Protein AF-A0A9P8JGN9-F1 (afdb_monomer_lite)

pLDDT: mean 73.99, std 23.68, range [25.92, 97.69]

Foldseek 3Di:
DPDDDLQDDPPCLLVVLVVVLVLLVVQLDDDDWDDDQDDPVCNPDDDDDTDDDDRPDDLVNLVVLLVVLLVCLLSCQQPLSSLLSSLSSLLSSLLDLVSLCVCLPPSNVVSNLNNVLSNFLPHDPSSLVSVLSSLCSNQQDLVLLLLVLLVVLVCVQVPPDDPDFDWPVNSCVVCVVSCSSPVVSNVVSCVVFKDFPDDDPVDDVDTTTMHTDDPPPPPPPPDDDDDDDDDDDDDDDDDDDDDDDPPDSDPSDRPCSSCVLVVLVVVLVVLPPDFQDPPPDDDDDDDDDDDDDDDDDDDDDDDDDDDDDDDYDDDDDDDDDDPDPPPPDDRSVSGRSVSSSVSSVVSNVSVVD

Sequence (353 aa):
FQGQKPDETSPWVSNVLLIIERVLAEDEKPQQIQWTPPPFEEPYKEQDVVELKPPVVSDEKKTTIFDALVEILPKIGKDETLALSVNRTLVILTRRRALAKKLGEKLSISRLFVMMKQLAGIAGERLQSTFLILLRHIIEDDETIRQIMRTEIQSTFESKGMARSYDTTLYTRTLYHLALRSPEIFVEVTNEKVQLSRWDQSRPGGAQPLMLKKVDKPADAKKTEEPSEGEPSITTERPMIERTKTSDLKPPSIENPDGVIQFLLKELSSYKDVEDKEVQPPKPTSSEAPAAATPSDVEMSDSTPTPVAEPAPTPSTDSEAKQSDNKPVFKAEQHPIFAYRCFILHCLVELLG

Structure (mmCIF, N/CA/C/O backbone):
data_AF-A0A9P8JGN9-F1
#
_entry.id   AF-A0A9P8JGN9-F1
#
loop_
_atom_site.group_PDB
_atom_site.id
_atom_site.type_symbol
_atom_site.label_atom_id
_atom_site.label_alt_id
_atom_site.label_comp_id
_atom_site.label_asym_id
_atom_site.label_entity_id
_atom_site.label_seq_id
_atom_site.pdbx_PDB_ins_code
_atom_site.Cartn_x
_atom_site.Cartn_y
_atom_site.Cartn_z
_atom_site.occupancy
_atom_site.B_iso_or_equiv
_atom_site.auth_seq_id
_atom_site.auth_comp_id
_atom_site.auth_asym_id
_atom_site.auth_atom_id
_atom_site.pdbx_PDB_model_num
ATOM 1 N N . PHE A 1 1 ? -16.601 -22.191 19.107 1.00 37.12 1 PHE A N 1
ATOM 2 C CA . PHE A 1 1 ? -16.088 -21.332 20.190 1.00 37.12 1 PHE A CA 1
ATOM 3 C C . PHE A 1 1 ? -17.230 -21.013 21.149 1.00 37.12 1 PHE A C 1
ATOM 5 O O . PHE A 1 1 ? -18.093 -20.221 20.802 1.00 37.12 1 PHE A O 1
ATOM 12 N N . GLN A 1 2 ? -17.296 -21.674 22.306 1.00 37.94 2 GLN A N 1
ATOM 13 C CA . GLN A 1 2 ? -18.194 -21.312 23.411 1.00 37.94 2 GLN A CA 1
ATOM 14 C C . GLN A 1 2 ? -17.308 -21.069 24.635 1.00 37.94 2 GLN A C 1
ATOM 16 O O . GLN A 1 2 ? -16.532 -21.952 24.987 1.00 37.94 2 GLN A O 1
ATOM 21 N N . GLY A 1 3 ? -17.390 -19.877 25.237 1.00 45.44 3 GLY A N 1
ATOM 22 C CA . GLY A 1 3 ? -16.761 -19.601 26.535 1.00 45.44 3 GLY A CA 1
ATOM 23 C C . GLY A 1 3 ? -15.906 -18.336 26.670 1.00 45.44 3 GLY A C 1
ATOM 24 O O . GLY A 1 3 ? -15.364 -18.133 27.750 1.00 45.44 3 GLY A O 1
ATOM 25 N N . GLN A 1 4 ? -15.779 -17.472 25.658 1.00 42.31 4 GLN A N 1
ATOM 26 C CA . GLN A 1 4 ? -15.094 -16.182 25.840 1.00 42.31 4 GLN A CA 1
ATOM 27 C C . GLN A 1 4 ? -16.087 -15.080 26.217 1.00 42.31 4 GLN A C 1
ATOM 29 O O . GLN A 1 4 ? -17.123 -14.925 25.567 1.00 42.31 4 GLN A O 1
ATOM 34 N N . LYS A 1 5 ? -15.769 -14.318 27.274 1.00 45.34 5 LYS A N 1
ATOM 35 C CA . LYS A 1 5 ? -16.438 -13.043 27.556 1.00 45.34 5 LYS A CA 1
ATOM 36 C C . LYS A 1 5 ? -16.270 -12.132 26.327 1.00 45.34 5 LYS A C 1
ATOM 38 O O . LYS A 1 5 ? -15.191 -12.134 25.739 1.00 45.34 5 LYS A O 1
ATOM 43 N N . PRO A 1 6 ? -17.296 -11.356 25.947 1.00 52.84 6 PRO A N 1
ATOM 44 C CA . PRO A 1 6 ? -17.300 -10.580 24.704 1.00 52.84 6 PRO A CA 1
ATOM 45 C C . PRO A 1 6 ? -16.239 -9.465 24.623 1.00 52.84 6 PRO A C 1
ATOM 47 O O . PRO A 1 6 ? -16.055 -8.921 23.540 1.00 52.84 6 PRO A O 1
ATOM 50 N N . ASP A 1 7 ? -15.533 -9.162 25.719 1.00 52.97 7 ASP A N 1
ATOM 51 C CA . ASP A 1 7 ? -14.583 -8.042 25.824 1.00 52.97 7 ASP A CA 1
ATOM 52 C C . ASP A 1 7 ? -13.095 -8.435 25.806 1.00 52.97 7 ASP A C 1
ATOM 54 O O . ASP A 1 7 ? -12.238 -7.556 25.834 1.00 52.97 7 ASP A O 1
ATOM 58 N N . GLU A 1 8 ? -12.745 -9.724 25.751 1.00 54.62 8 GLU A N 1
ATOM 59 C CA . GLU A 1 8 ? -11.339 -10.124 25.607 1.00 54.62 8 GLU A CA 1
ATOM 60 C C . GLU A 1 8 ? -11.035 -10.418 24.139 1.00 54.62 8 GLU A C 1
ATOM 62 O O . GLU A 1 8 ? -11.308 -11.510 23.627 1.00 54.62 8 GLU A O 1
ATOM 67 N N . THR A 1 9 ? -10.435 -9.441 23.450 1.00 59.44 9 THR A N 1
ATOM 68 C CA . THR A 1 9 ? -9.687 -9.724 22.226 1.00 59.44 9 THR A CA 1
ATOM 69 C C . THR A 1 9 ? -8.677 -10.815 22.560 1.00 59.44 9 THR A C 1
ATOM 71 O O . THR A 1 9 ? -7.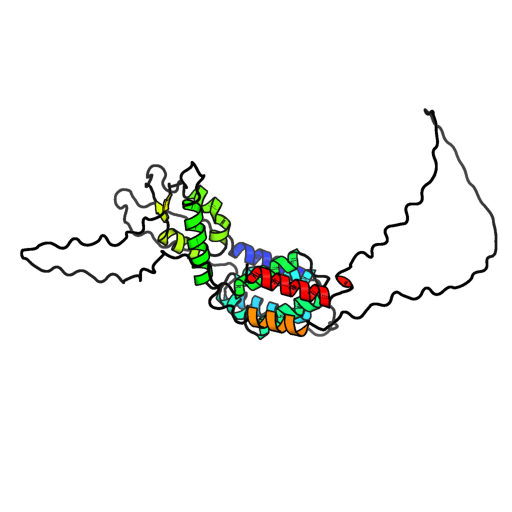878 -10.703 23.486 1.00 59.44 9 THR A O 1
ATOM 74 N N . SER A 1 10 ? -8.760 -11.934 21.846 1.00 71.62 10 SER A N 1
ATOM 75 C CA . SER A 1 10 ? -7.842 -13.046 22.052 1.00 71.62 10 SER A CA 1
ATOM 76 C C . SER A 1 10 ? -6.403 -12.557 21.812 1.00 71.62 10 SER A C 1
ATOM 78 O O . SER A 1 10 ? -6.066 -12.261 20.663 1.00 71.62 10 SER A O 1
ATOM 80 N N . PRO A 1 11 ? -5.528 -12.491 22.835 1.00 73.88 11 PRO A N 1
ATOM 81 C CA . PRO A 1 11 ? -4.236 -11.795 22.741 1.00 73.88 11 PRO A CA 1
ATOM 82 C C . PRO A 1 11 ? -3.268 -12.449 21.742 1.00 73.88 11 PRO A C 1
ATOM 84 O O . PRO A 1 11 ? -2.288 -11.851 21.308 1.00 73.88 11 PRO A O 1
ATOM 87 N N . TRP A 1 12 ? -3.550 -13.689 21.339 1.00 83.88 12 TRP A N 1
ATOM 88 C CA . TRP A 1 12 ? -2.786 -14.425 20.339 1.00 83.88 12 TRP A CA 1
ATOM 89 C C . TRP A 1 12 ? -3.110 -14.024 18.894 1.00 83.88 12 TRP A C 1
ATOM 91 O O . TRP A 1 12 ? -2.307 -14.315 18.010 1.00 83.88 12 TRP A O 1
ATOM 101 N N . VAL A 1 13 ? -4.238 -13.351 18.630 1.00 87.75 13 VAL A N 1
ATOM 102 C CA . VAL A 1 13 ? -4.642 -12.978 17.262 1.00 87.75 13 VAL A CA 1
ATOM 103 C C . VAL A 1 13 ? -3.611 -12.046 16.636 1.00 87.75 13 VAL A C 1
ATOM 105 O O . VAL A 1 13 ? -3.174 -12.299 15.517 1.00 87.75 13 VAL A O 1
ATOM 108 N N . SER A 1 14 ? -3.139 -11.041 17.377 1.00 87.88 14 SER A N 1
ATOM 109 C CA . SER A 1 14 ? -2.080 -10.130 16.922 1.00 87.88 14 SER A CA 1
ATOM 110 C C . SER A 1 14 ? -0.811 -10.892 16.521 1.00 87.88 14 SER A C 1
ATOM 112 O O . SER A 1 14 ? -0.248 -10.645 15.460 1.00 87.88 14 SER A O 1
ATOM 114 N N . ASN A 1 15 ? -0.409 -11.898 17.306 1.00 89.94 15 ASN A N 1
ATOM 115 C CA . ASN A 1 15 ? 0.770 -12.720 17.008 1.00 89.94 15 ASN A CA 1
ATOM 116 C C . ASN A 1 15 ? 0.583 -13.590 15.758 1.00 89.94 15 ASN A C 1
ATOM 118 O O . ASN A 1 15 ? 1.505 -13.729 14.957 1.00 89.94 15 ASN A O 1
ATOM 122 N N . VAL A 1 16 ? -0.608 -14.163 15.564 1.00 92.62 16 VAL A N 1
ATOM 123 C CA . VAL A 1 16 ? -0.929 -14.929 14.350 1.00 92.62 16 VAL A CA 1
ATOM 124 C C . VAL A 1 16 ? -0.919 -14.020 13.121 1.00 92.62 16 VAL A C 1
ATOM 126 O O . VAL A 1 16 ? -0.375 -14.401 12.085 1.00 92.62 16 VAL A O 1
ATOM 129 N N . LEU A 1 17 ? -1.455 -12.803 13.239 1.00 93.56 17 LEU A N 1
ATOM 130 C CA . LEU A 1 17 ? -1.440 -11.821 12.158 1.00 93.56 17 LEU A CA 1
ATOM 131 C C . LEU A 1 17 ? -0.023 -11.401 11.773 1.00 93.56 17 LEU A C 1
ATOM 133 O O . LEU A 1 17 ? 0.234 -11.265 10.586 1.00 93.56 17 LEU A O 1
ATOM 137 N N . LEU A 1 18 ? 0.917 -11.301 12.716 1.00 91.88 18 LEU A N 1
ATOM 138 C CA . LEU A 1 18 ? 2.329 -11.046 12.391 1.00 91.88 18 LEU A CA 1
ATOM 139 C C . LEU A 1 18 ? 2.950 -12.165 11.537 1.00 91.88 18 LEU A C 1
ATOM 141 O O . LEU A 1 18 ? 3.747 -11.897 10.638 1.00 91.88 18 LEU A O 1
ATOM 145 N N . ILE A 1 19 ? 2.585 -13.427 11.786 1.00 93.81 19 ILE A N 1
ATOM 146 C CA . ILE A 1 19 ? 3.046 -14.556 10.964 1.00 93.81 19 ILE A CA 1
ATOM 147 C C . ILE A 1 19 ? 2.433 -14.464 9.563 1.00 93.81 19 ILE A C 1
ATOM 149 O O . ILE A 1 19 ? 3.141 -14.622 8.569 1.00 93.81 19 ILE A O 1
ATOM 153 N N . ILE A 1 20 ? 1.132 -14.176 9.478 1.00 94.69 20 ILE A N 1
ATOM 154 C CA . ILE A 1 20 ? 0.430 -14.003 8.199 1.00 94.69 20 ILE A CA 1
ATOM 155 C C . ILE A 1 20 ? 1.027 -12.829 7.414 1.00 94.69 20 ILE A C 1
ATOM 157 O O . ILE A 1 20 ? 1.340 -12.992 6.237 1.00 94.69 20 ILE A O 1
ATOM 161 N N . GLU A 1 21 ? 1.254 -11.686 8.062 1.00 94.56 21 GLU A N 1
ATOM 162 C CA . GLU A 1 21 ? 1.937 -10.516 7.504 1.00 94.56 21 GLU A CA 1
ATOM 163 C C . GLU A 1 21 ? 3.286 -10.925 6.911 1.00 94.56 21 GLU A C 1
ATOM 165 O O . GLU A 1 21 ? 3.582 -10.600 5.763 1.00 94.56 21 GLU A O 1
ATOM 170 N N . ARG A 1 22 ? 4.085 -11.703 7.651 1.00 94.25 22 ARG A N 1
ATOM 171 C CA . ARG A 1 22 ? 5.405 -12.149 7.198 1.00 94.25 22 ARG A CA 1
ATOM 172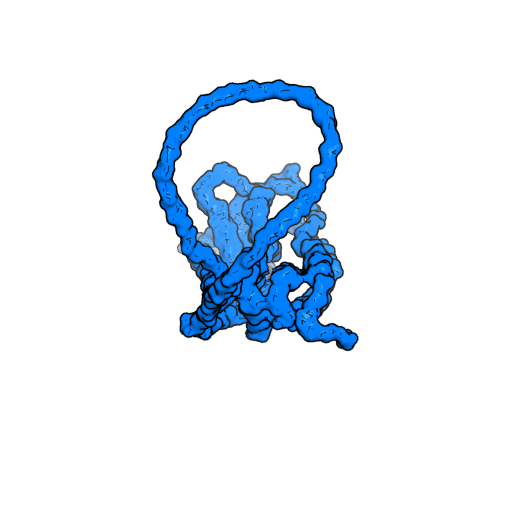 C C . ARG A 1 22 ? 5.341 -13.029 5.951 1.00 94.25 22 ARG A C 1
ATOM 174 O O . ARG A 1 22 ? 6.208 -12.879 5.089 1.00 94.25 22 ARG A O 1
ATOM 181 N N . VAL A 1 23 ? 4.359 -13.930 5.872 1.00 94.81 23 VAL A N 1
ATOM 182 C CA . VAL A 1 23 ? 4.134 -14.810 4.713 1.00 94.81 23 VAL A CA 1
ATOM 183 C C . VAL A 1 23 ? 3.662 -13.999 3.508 1.00 94.81 23 VAL A C 1
ATOM 185 O O . VAL A 1 23 ? 4.217 -14.144 2.424 1.00 94.81 23 VAL A O 1
ATOM 188 N N . LEU A 1 24 ? 2.695 -13.099 3.697 1.00 94.88 24 LEU A N 1
ATOM 189 C CA . LEU A 1 24 ? 2.211 -12.226 2.628 1.00 94.88 24 LEU A CA 1
ATOM 190 C C . LEU A 1 24 ? 3.313 -11.282 2.127 1.00 94.88 24 LEU A C 1
ATOM 192 O O . LEU A 1 24 ? 3.423 -11.055 0.930 1.00 94.88 24 LEU A O 1
ATOM 196 N N . ALA A 1 25 ? 4.172 -10.778 3.014 1.00 92.44 25 ALA A N 1
ATOM 197 C CA . ALA A 1 25 ? 5.294 -9.925 2.638 1.00 92.44 25 ALA A CA 1
ATOM 198 C C . ALA A 1 25 ? 6.359 -10.655 1.801 1.00 92.44 25 ALA A C 1
ATOM 200 O O . ALA A 1 25 ? 7.053 -10.001 1.030 1.00 92.44 25 ALA A O 1
ATOM 201 N N . GLU A 1 26 ? 6.516 -11.980 1.933 1.00 91.31 26 GLU A N 1
ATOM 202 C CA . GLU A 1 26 ? 7.382 -12.753 1.026 1.00 91.31 26 GLU A CA 1
ATOM 203 C C . GLU A 1 26 ? 6.808 -12.824 -0.391 1.00 91.31 26 GLU A C 1
ATOM 205 O O . GLU A 1 26 ? 7.567 -12.684 -1.347 1.00 91.31 26 GLU A O 1
ATOM 210 N N . ASP A 1 27 ? 5.487 -12.984 -0.532 1.00 90.31 27 ASP A N 1
ATOM 211 C CA . ASP A 1 27 ? 4.820 -12.999 -1.844 1.00 90.31 27 ASP A CA 1
ATOM 212 C C . ASP A 1 27 ? 4.978 -11.669 -2.593 1.00 90.31 27 ASP A C 1
ATOM 214 O O . ASP A 1 27 ? 4.996 -11.643 -3.819 1.00 90.31 27 ASP A O 1
ATOM 218 N N . GLU A 1 28 ? 5.098 -10.568 -1.854 1.00 87.50 28 GLU A N 1
ATOM 219 C CA . GLU A 1 28 ? 5.211 -9.215 -2.396 1.00 87.50 28 GLU A CA 1
ATOM 220 C C . GLU A 1 28 ? 6.646 -8.796 -2.758 1.00 87.50 28 GLU A C 1
ATOM 222 O O . GLU A 1 28 ? 6.864 -7.680 -3.245 1.00 87.50 28 GLU A O 1
ATOM 227 N N . LYS A 1 29 ? 7.648 -9.645 -2.497 1.00 86.06 29 LYS A N 1
ATOM 228 C CA . LYS A 1 29 ? 9.032 -9.336 -2.866 1.00 86.06 29 LYS A CA 1
ATOM 229 C C . LYS A 1 29 ? 9.226 -9.467 -4.376 1.00 86.06 29 LYS A C 1
ATOM 231 O O . LYS A 1 29 ? 8.798 -10.467 -4.954 1.00 86.06 29 LYS A O 1
ATOM 236 N N . PRO A 1 30 ? 9.958 -8.532 -5.010 1.00 81.75 30 PRO A N 1
ATOM 237 C CA . PRO A 1 30 ? 10.382 -8.699 -6.392 1.00 81.75 30 PRO A CA 1
ATOM 238 C C . PRO A 1 30 ? 11.138 -10.019 -6.556 1.00 81.75 30 PRO A C 1
ATOM 240 O O . PRO A 1 30 ? 12.130 -10.270 -5.866 1.00 81.75 30 PRO A O 1
ATOM 243 N N . GLN A 1 31 ? 10.655 -10.870 -7.454 1.00 80.69 31 GLN A N 1
ATOM 244 C CA . GLN A 1 31 ? 11.304 -12.138 -7.754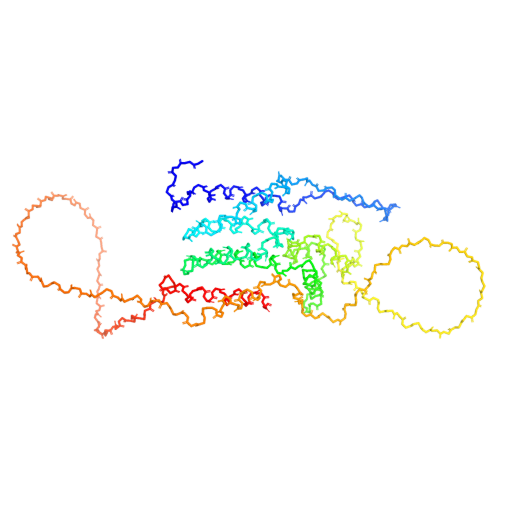 1.00 80.69 31 GLN A CA 1
ATOM 245 C C . GLN A 1 31 ? 12.482 -11.898 -8.695 1.00 80.69 31 GLN A C 1
ATOM 247 O O . GLN A 1 31 ? 12.404 -11.091 -9.622 1.00 80.69 31 GLN A O 1
ATOM 252 N N . GLN A 1 32 ? 13.586 -12.606 -8.463 1.00 80.62 32 GLN A N 1
ATOM 253 C CA . GLN A 1 32 ? 14.703 -12.572 -9.393 1.00 80.62 32 GLN A CA 1
ATOM 254 C C . GLN A 1 32 ? 14.309 -13.317 -10.667 1.00 80.62 32 GLN A C 1
ATOM 256 O O . GLN A 1 32 ? 14.045 -14.518 -10.635 1.00 80.62 32 GLN A O 1
ATOM 261 N N . ILE A 1 33 ? 14.295 -12.593 -11.780 1.00 80.38 33 ILE A N 1
ATOM 262 C CA . ILE A 1 33 ? 13.993 -13.150 -13.093 1.00 80.38 33 ILE A CA 1
ATOM 263 C C . ILE A 1 33 ? 15.281 -13.609 -13.773 1.00 80.38 33 ILE A C 1
ATOM 265 O O . ILE A 1 33 ? 16.322 -12.954 -13.665 1.00 80.38 33 ILE A O 1
ATOM 269 N N . GLN A 1 34 ? 15.219 -14.734 -14.481 1.00 78.50 34 GLN A N 1
ATOM 270 C CA . GLN A 1 34 ? 16.267 -15.093 -15.428 1.00 78.50 34 GLN A CA 1
ATOM 271 C C . GLN A 1 34 ? 15.928 -14.439 -16.762 1.00 78.50 34 GLN A C 1
ATOM 273 O O . GLN A 1 34 ? 14.907 -14.746 -17.366 1.00 78.50 34 GLN A O 1
ATOM 278 N N . TRP A 1 35 ? 16.774 -13.509 -17.194 1.00 80.38 35 TRP A N 1
ATOM 279 C CA . TRP A 1 35 ? 16.636 -12.850 -18.485 1.00 80.38 35 TRP A CA 1
ATOM 280 C C . TRP A 1 35 ? 17.816 -13.228 -19.372 1.00 80.38 35 TRP A C 1
ATOM 282 O O . TRP A 1 35 ? 18.974 -13.017 -19.001 1.00 80.38 35 TRP A O 1
ATOM 292 N N . THR A 1 36 ? 17.522 -13.793 -20.540 1.00 78.75 36 THR A N 1
ATOM 293 C CA . THR A 1 36 ? 18.532 -14.128 -21.543 1.00 78.75 36 THR A CA 1
ATOM 294 C C . THR A 1 36 ? 18.522 -13.059 -22.635 1.00 78.75 36 THR A C 1
ATOM 296 O O . THR A 1 36 ? 17.486 -12.861 -23.270 1.00 78.75 36 THR A O 1
ATOM 299 N N . PRO A 1 37 ? 19.638 -12.346 -22.867 1.00 76.12 37 PRO A N 1
ATOM 300 C CA . PRO A 1 37 ? 19.712 -11.321 -23.904 1.00 76.12 37 PRO A CA 1
ATOM 301 C C . PRO A 1 37 ? 19.483 -11.922 -25.301 1.00 76.12 37 PRO A C 1
ATOM 303 O O . PRO A 1 37 ? 19.894 -13.063 -25.534 1.00 76.12 37 PRO A O 1
ATOM 306 N N . PRO A 1 38 ? 18.881 -11.174 -26.249 1.00 76.06 38 PRO A N 1
ATOM 307 C CA . PRO A 1 38 ? 18.724 -11.646 -27.619 1.00 76.06 38 PRO A CA 1
ATOM 308 C C . PRO A 1 38 ? 20.088 -11.960 -28.260 1.00 76.06 38 PRO A C 1
ATOM 310 O O . PRO A 1 38 ? 21.052 -11.218 -28.023 1.00 76.06 38 PRO A O 1
ATOM 313 N N . PRO A 1 39 ? 20.191 -13.027 -29.075 1.00 76.44 39 PRO A N 1
ATOM 314 C CA . PRO A 1 39 ? 21.405 -13.329 -29.824 1.00 76.44 39 PRO A CA 1
ATOM 315 C C . PRO A 1 39 ? 21.772 -12.186 -30.776 1.00 76.44 39 PRO A C 1
ATOM 317 O O . PRO A 1 39 ? 20.898 -11.524 -31.329 1.00 76.44 39 PRO A O 1
ATOM 320 N N . PHE A 1 40 ? 23.070 -11.996 -31.026 1.00 73.62 40 PHE A N 1
ATOM 321 C CA . PHE A 1 40 ? 23.560 -10.952 -31.936 1.00 73.62 40 PHE A CA 1
ATOM 322 C C . PHE A 1 40 ? 23.006 -11.088 -33.364 1.00 73.62 40 PHE A C 1
ATOM 324 O O . PHE A 1 40 ? 22.762 -10.087 -34.030 1.00 73.62 40 PHE A O 1
ATOM 331 N N . GLU A 1 41 ? 22.798 -12.324 -33.816 1.00 81.25 41 GLU A N 1
ATOM 332 C CA . GLU A 1 41 ? 22.300 -12.644 -35.158 1.00 81.25 41 GLU A CA 1
ATOM 333 C C . GLU A 1 41 ? 20.803 -12.333 -35.321 1.00 81.25 41 GLU A C 1
ATOM 335 O O . GLU A 1 41 ? 20.352 -12.027 -36.422 1.00 81.25 41 GLU A O 1
ATOM 340 N N . GLU A 1 42 ? 20.042 -12.338 -34.221 1.00 79.69 42 GLU A N 1
ATOM 341 C CA . GLU A 1 42 ? 18.597 -12.090 -34.203 1.00 79.69 42 GLU A CA 1
ATOM 342 C C . GLU A 1 42 ? 18.228 -11.078 -33.099 1.00 79.69 42 GLU A C 1
ATOM 344 O O . GLU A 1 42 ? 17.567 -11.421 -32.114 1.00 79.69 42 GLU A O 1
ATOM 349 N N . PRO A 1 43 ? 18.617 -9.796 -33.242 1.00 70.25 43 PRO A N 1
ATOM 350 C CA . PRO A 1 43 ? 18.404 -8.781 -32.206 1.00 70.25 43 PRO A CA 1
ATOM 351 C C . PRO A 1 43 ? 16.924 -8.430 -31.984 1.00 70.25 43 PRO A C 1
ATOM 353 O O . PRO A 1 43 ? 16.586 -7.830 -30.967 1.00 70.25 43 PRO A O 1
ATOM 356 N N . TYR A 1 44 ? 16.048 -8.796 -32.926 1.00 75.25 44 TYR A N 1
ATOM 357 C CA . TYR A 1 44 ? 14.599 -8.572 -32.871 1.00 75.25 44 TYR A CA 1
ATOM 358 C C . TYR A 1 44 ? 13.804 -9.832 -32.521 1.00 75.25 44 TYR A C 1
ATOM 360 O O . TYR A 1 44 ? 12.584 -9.838 -32.677 1.00 75.25 44 TYR A O 1
ATOM 368 N N . LYS A 1 45 ? 14.474 -10.907 -32.088 1.00 77.50 45 LYS A N 1
ATOM 369 C CA . LYS A 1 45 ? 13.788 -12.122 -31.655 1.00 77.50 45 LYS A CA 1
ATOM 370 C C . LYS A 1 45 ? 12.855 -11.796 -30.492 1.00 77.50 45 LYS A C 1
ATOM 372 O O . LYS A 1 45 ? 13.294 -11.221 -29.494 1.00 77.50 45 LYS A O 1
ATOM 377 N N . GLU A 1 46 ? 11.582 -12.160 -30.631 1.00 72.62 46 GLU A N 1
ATOM 378 C CA . GLU A 1 46 ? 10.623 -12.057 -29.533 1.00 72.62 46 GLU A CA 1
ATOM 379 C C . GLU A 1 46 ? 11.142 -12.872 -28.348 1.00 72.62 46 GLU A C 1
ATOM 381 O O . GLU A 1 46 ? 11.547 -14.027 -28.493 1.00 72.62 46 GLU A O 1
ATOM 386 N N . GLN A 1 47 ? 11.213 -12.225 -27.188 1.00 70.50 47 GLN A N 1
ATOM 387 C CA . GLN A 1 47 ? 11.622 -12.878 -25.955 1.00 70.50 47 GLN A CA 1
ATOM 388 C C . GLN A 1 47 ? 10.404 -13.512 -25.300 1.00 70.50 47 GLN A C 1
ATOM 390 O O . GLN A 1 47 ? 9.324 -12.918 -25.293 1.00 70.50 47 GLN A O 1
ATOM 395 N N . ASP A 1 48 ? 10.601 -14.690 -24.716 1.00 71.12 48 ASP A N 1
ATOM 396 C CA . ASP A 1 48 ? 9.557 -15.346 -23.943 1.00 71.12 48 ASP A CA 1
ATOM 397 C C . ASP A 1 48 ? 9.123 -14.453 -22.774 1.00 71.12 48 ASP A C 1
ATOM 399 O O . ASP A 1 48 ? 9.940 -13.788 -22.122 1.00 71.12 48 ASP A O 1
ATOM 403 N N . VAL A 1 49 ? 7.816 -14.436 -22.507 1.00 69.00 49 VAL A N 1
ATOM 404 C CA . VAL A 1 49 ? 7.271 -13.754 -21.332 1.00 69.00 49 VAL A CA 1
ATOM 405 C C . VAL A 1 49 ? 7.835 -14.443 -20.097 1.00 69.00 49 VAL A C 1
ATOM 407 O O . VAL A 1 49 ? 7.735 -15.659 -19.950 1.00 69.00 49 VAL A O 1
ATOM 410 N N . VAL A 1 50 ? 8.440 -13.663 -19.204 1.00 71.12 50 VAL A N 1
ATOM 411 C CA . VAL A 1 50 ? 9.032 -14.193 -17.977 1.00 71.12 50 VAL A CA 1
ATOM 412 C C . VAL A 1 50 ? 7.948 -14.852 -17.123 1.00 71.12 50 VAL A C 1
ATOM 414 O O . VAL A 1 50 ? 7.040 -14.177 -16.636 1.00 71.12 50 VAL A O 1
ATOM 417 N N . GLU A 1 51 ? 8.065 -16.161 -16.902 1.00 74.38 51 GLU A N 1
ATOM 418 C CA . GLU A 1 51 ? 7.184 -16.887 -15.990 1.00 74.38 51 GLU A CA 1
ATOM 419 C C . GLU A 1 51 ? 7.519 -16.536 -14.535 1.00 74.38 51 GLU A C 1
ATOM 421 O O . GLU A 1 51 ? 8.596 -16.847 -14.020 1.00 74.38 51 GLU A O 1
ATOM 426 N N . LEU A 1 52 ? 6.582 -15.873 -13.857 1.00 77.12 52 LEU A N 1
ATOM 427 C CA . LEU A 1 52 ? 6.693 -15.579 -12.432 1.00 77.12 52 LEU A CA 1
ATOM 428 C C . LEU A 1 52 ? 6.314 -16.811 -11.610 1.00 77.12 52 LEU A C 1
ATOM 430 O O . LEU A 1 52 ? 5.355 -17.523 -11.915 1.00 77.12 52 LEU A O 1
ATOM 434 N N . LYS A 1 53 ? 7.047 -17.050 -10.520 1.00 81.12 53 LYS A N 1
ATOM 435 C CA . LYS A 1 53 ? 6.733 -18.141 -9.598 1.00 81.12 53 LYS A CA 1
ATOM 436 C C . LYS A 1 53 ? 5.374 -17.865 -8.943 1.00 81.12 53 LYS A C 1
ATOM 438 O O . LYS A 1 53 ? 5.162 -16.742 -8.471 1.00 81.12 53 LYS A O 1
ATOM 443 N N . PRO A 1 54 ? 4.488 -18.873 -8.833 1.00 84.25 54 PRO A N 1
ATOM 444 C CA . PRO A 1 54 ? 3.193 -18.691 -8.196 1.00 84.25 54 PRO A CA 1
ATOM 445 C C . PRO A 1 54 ? 3.348 -18.228 -6.737 1.00 84.25 54 PRO A C 1
ATOM 447 O O . PRO A 1 54 ? 4.291 -18.657 -6.056 1.00 84.25 54 PRO A O 1
ATOM 450 N N . PRO A 1 55 ? 2.428 -17.379 -6.245 1.00 86.88 55 PRO A N 1
ATOM 451 C CA . PRO A 1 55 ? 2.454 -16.913 -4.865 1.00 86.88 55 PRO A CA 1
ATOM 452 C C . PRO A 1 55 ? 2.264 -18.084 -3.896 1.00 86.88 55 PRO A C 1
ATOM 454 O O . PRO A 1 55 ? 1.564 -19.056 -4.193 1.00 86.88 55 PRO A O 1
ATOM 457 N N . VAL A 1 56 ? 2.862 -17.982 -2.709 1.00 89.69 56 VAL A N 1
ATOM 458 C CA . VAL A 1 56 ? 2.703 -18.966 -1.630 1.00 89.69 56 VAL A CA 1
ATOM 459 C C . VAL A 1 56 ? 1.250 -18.999 -1.158 1.00 89.69 56 VAL A C 1
ATOM 461 O O . VAL A 1 56 ? 0.711 -20.069 -0.860 1.00 89.69 56 VAL A O 1
ATOM 464 N N . VAL A 1 57 ? 0.592 -17.837 -1.107 1.00 91.25 57 VAL A N 1
ATOM 465 C CA . VAL A 1 57 ? -0.818 -17.718 -0.732 1.00 91.25 57 VAL A CA 1
ATOM 466 C C . VAL A 1 57 ? -1.664 -17.467 -1.979 1.00 91.25 57 VAL A C 1
ATOM 468 O O . VAL A 1 57 ? -1.491 -16.462 -2.665 1.00 91.25 57 VAL A O 1
ATOM 471 N N . SER A 1 58 ? -2.620 -18.359 -2.254 1.00 93.31 58 SER A N 1
ATOM 472 C CA . SER A 1 58 ? -3.549 -18.186 -3.375 1.00 93.31 58 SER A CA 1
ATOM 473 C C . SER A 1 58 ? -4.480 -16.989 -3.173 1.00 93.31 58 SER A C 1
ATOM 475 O O . SER A 1 58 ? -4.791 -16.593 -2.047 1.00 93.31 58 SER A O 1
ATOM 477 N N . ASP A 1 59 ? -4.977 -16.441 -4.278 1.00 92.06 59 ASP A N 1
ATOM 478 C CA . ASP A 1 59 ? -5.842 -15.259 -4.282 1.00 92.06 59 ASP A CA 1
ATOM 479 C C . ASP A 1 59 ? -7.140 -15.476 -3.493 1.00 92.06 59 ASP A C 1
ATOM 481 O O . ASP A 1 59 ? -7.567 -14.599 -2.746 1.00 92.06 59 ASP A O 1
ATOM 485 N N . GLU A 1 60 ? -7.710 -16.679 -3.559 1.00 94.62 60 GLU A N 1
ATOM 486 C CA . GLU A 1 60 ? -8.890 -17.078 -2.781 1.00 94.62 60 GLU A CA 1
ATOM 487 C C . GLU A 1 60 ? -8.638 -17.008 -1.267 1.00 94.62 60 GLU A C 1
ATOM 489 O O . GLU A 1 60 ? -9.460 -16.490 -0.503 1.00 94.62 60 GLU A O 1
ATOM 494 N N . LYS A 1 61 ? -7.467 -17.482 -0.818 1.00 95.12 61 LYS A N 1
ATOM 495 C CA . LYS A 1 61 ? -7.064 -17.401 0.591 1.00 95.12 61 LYS A CA 1
ATOM 496 C C . LYS A 1 61 ? -6.830 -15.955 1.011 1.00 95.12 61 LYS A C 1
ATOM 498 O O . LYS A 1 61 ? -7.241 -15.587 2.108 1.00 95.12 61 LYS A O 1
ATOM 503 N N . LYS A 1 62 ? -6.232 -15.123 0.149 1.00 95.31 62 LYS A N 1
ATOM 504 C CA . LYS A 1 62 ? -6.061 -13.685 0.420 1.00 95.31 62 LYS A CA 1
ATOM 505 C C . LYS A 1 62 ? -7.413 -12.986 0.595 1.00 95.31 62 LYS A C 1
ATOM 507 O O . LYS A 1 62 ? -7.570 -12.235 1.553 1.00 95.31 62 LYS A O 1
ATOM 512 N N . THR A 1 63 ? -8.406 -13.302 -0.238 1.00 96.62 63 THR A N 1
ATOM 513 C CA . THR A 1 63 ? -9.785 -12.802 -0.083 1.00 96.62 63 THR A CA 1
ATOM 514 C C . THR A 1 63 ? -10.432 -13.278 1.216 1.00 96.62 63 THR A C 1
ATOM 516 O O . THR A 1 63 ? -11.045 -12.487 1.925 1.00 96.62 63 THR A O 1
ATOM 519 N N . THR A 1 64 ? -10.246 -14.549 1.579 1.00 96.81 64 THR A N 1
ATOM 520 C CA . THR A 1 64 ? -10.788 -15.103 2.832 1.00 96.81 64 THR A CA 1
ATOM 521 C C . THR A 1 64 ? -10.202 -14.399 4.060 1.00 96.81 64 THR A C 1
ATOM 523 O O . THR A 1 64 ? -10.932 -14.041 4.983 1.00 96.81 64 THR A O 1
ATOM 526 N N . ILE A 1 65 ? -8.883 -14.167 4.064 1.00 96.00 65 ILE A N 1
ATOM 527 C CA . ILE A 1 65 ? -8.203 -13.415 5.126 1.00 96.00 65 ILE A CA 1
ATOM 528 C C . ILE A 1 65 ? -8.743 -11.984 5.169 1.00 96.00 65 ILE A C 1
ATOM 530 O O . ILE A 1 65 ? -9.100 -11.504 6.241 1.00 96.00 65 ILE A O 1
ATOM 534 N N . PHE A 1 66 ? -8.848 -11.319 4.017 1.00 97.69 66 PHE A N 1
ATOM 535 C CA . PHE A 1 66 ? -9.387 -9.965 3.917 1.00 97.69 66 PHE A CA 1
ATOM 536 C C . PHE A 1 66 ? -10.787 -9.853 4.541 1.00 97.69 66 PHE A C 1
ATOM 538 O O . PHE A 1 66 ? -11.016 -8.976 5.373 1.00 97.69 66 PHE A O 1
ATOM 545 N N . ASP A 1 67 ? -11.700 -10.764 4.203 1.00 97.12 67 ASP A N 1
ATOM 546 C CA . ASP A 1 67 ? -13.078 -10.734 4.703 1.00 97.12 67 ASP A CA 1
ATOM 547 C C . ASP A 1 67 ? -13.144 -10.905 6.224 1.00 97.12 67 ASP A C 1
ATOM 549 O O . ASP A 1 67 ? -13.852 -10.157 6.905 1.00 97.12 67 ASP A O 1
ATOM 553 N N . ALA A 1 68 ? -12.341 -11.820 6.773 1.00 95.88 68 ALA A N 1
ATOM 554 C CA . ALA A 1 68 ? -12.226 -12.005 8.216 1.00 95.88 68 ALA A CA 1
ATOM 555 C C . ALA A 1 68 ? -11.663 -10.755 8.921 1.00 95.88 68 ALA A C 1
ATOM 557 O O . ALA A 1 68 ? -12.152 -10.369 9.987 1.00 95.88 68 ALA A O 1
ATOM 558 N N . LEU A 1 69 ? -10.669 -10.089 8.320 1.00 96.31 69 LEU A N 1
ATOM 559 C CA . LEU A 1 69 ? -10.087 -8.856 8.856 1.00 96.31 69 LEU A CA 1
ATOM 560 C C . LEU A 1 69 ? -11.096 -7.705 8.857 1.00 96.31 69 LEU A C 1
ATOM 562 O O . LEU A 1 69 ? -11.234 -7.008 9.858 1.00 96.31 69 LEU A O 1
ATOM 566 N N . VAL A 1 70 ? -11.858 -7.525 7.777 1.00 96.50 70 VAL A N 1
ATOM 567 C CA . VAL A 1 70 ? -12.894 -6.483 7.714 1.00 96.50 70 VAL A CA 1
ATOM 568 C C . VAL A 1 70 ? -14.024 -6.751 8.714 1.00 96.50 70 VAL A C 1
ATOM 570 O O . VAL A 1 70 ? -14.639 -5.814 9.227 1.00 96.50 70 VAL A O 1
ATOM 573 N N . GLU A 1 71 ? -14.324 -8.013 9.024 1.00 95.25 71 GLU A N 1
ATOM 574 C CA . GLU A 1 71 ? -15.325 -8.367 10.035 1.00 95.25 71 GLU A CA 1
ATOM 575 C C . GLU A 1 71 ? -14.881 -8.070 11.472 1.00 95.25 71 GLU A C 1
ATOM 577 O O . GLU A 1 71 ? -15.710 -7.673 12.298 1.00 95.25 71 GLU A O 1
ATOM 582 N N . ILE A 1 72 ? -13.592 -8.235 11.785 1.00 93.88 72 ILE A N 1
ATOM 583 C CA . ILE A 1 72 ? -13.084 -7.998 13.140 1.00 93.88 72 ILE A CA 1
ATOM 584 C C . ILE A 1 72 ? -12.877 -6.510 13.451 1.00 93.88 72 ILE A C 1
ATOM 586 O O . ILE A 1 72 ? -12.953 -6.160 14.623 1.00 93.88 72 ILE A O 1
ATOM 590 N N . LEU A 1 73 ? -12.701 -5.630 12.451 1.00 94.75 73 LEU A N 1
ATOM 591 C CA . LEU A 1 73 ? -12.413 -4.193 12.645 1.00 94.75 73 LEU A CA 1
ATOM 592 C C . LEU A 1 73 ? -13.239 -3.514 13.764 1.00 94.75 73 LEU A C 1
ATOM 594 O O . LEU A 1 73 ? -12.633 -2.932 14.662 1.00 94.75 73 LEU A O 1
ATOM 598 N N . PRO A 1 74 ? -14.587 -3.614 13.810 1.00 92.94 74 PRO A N 1
ATOM 599 C CA . PRO A 1 74 ? -15.379 -2.935 14.846 1.00 92.94 74 PRO A CA 1
ATOM 600 C C . PRO A 1 74 ? -15.260 -3.565 16.241 1.00 92.94 74 PRO A C 1
ATOM 602 O O . PRO A 1 74 ? -15.678 -2.952 17.224 1.00 92.94 74 PRO A O 1
ATOM 605 N N . LYS A 1 75 ? -14.759 -4.806 16.314 1.00 92.00 75 LYS A N 1
ATOM 606 C CA . LYS A 1 75 ? -14.621 -5.621 17.531 1.00 92.00 75 LYS A CA 1
ATOM 607 C C . LYS A 1 75 ? -13.258 -5.423 18.213 1.00 92.00 75 LYS A C 1
ATOM 609 O O . LYS A 1 75 ? -13.046 -5.978 19.282 1.00 92.00 75 LYS A O 1
ATOM 614 N N . ILE A 1 76 ? -12.340 -4.663 17.608 1.00 92.19 76 ILE A N 1
ATOM 615 C CA . ILE A 1 76 ? -10.988 -4.426 18.143 1.00 92.19 76 ILE A CA 1
ATOM 616 C C . ILE A 1 76 ? -11.024 -3.537 19.397 1.00 92.19 76 ILE A C 1
ATOM 618 O O . ILE A 1 76 ? -10.249 -3.745 20.330 1.00 92.19 76 ILE A O 1
ATOM 622 N N . GLY A 1 77 ? -11.934 -2.558 19.454 1.00 89.81 77 GLY A N 1
ATOM 623 C CA . GLY A 1 77 ? -12.081 -1.692 20.620 1.00 89.81 77 GLY A CA 1
ATOM 624 C C . GLY A 1 77 ? -10.860 -0.793 20.831 1.00 89.81 77 GLY A C 1
ATOM 625 O O . GLY A 1 77 ? -10.530 0.016 19.969 1.00 89.81 77 GLY A O 1
ATOM 626 N N . LYS A 1 78 ? -10.212 -0.905 21.999 1.00 90.81 78 LYS A N 1
ATOM 627 C CA . LYS A 1 78 ? -9.067 -0.064 22.404 1.00 90.81 78 LYS A CA 1
ATOM 628 C C . LYS A 1 78 ? -7.696 -0.746 22.267 1.00 90.81 78 LYS A C 1
ATOM 630 O O . LYS A 1 78 ? -6.703 -0.213 22.753 1.00 90.81 78 LYS A O 1
ATOM 635 N N . ASP A 1 79 ? -7.628 -1.914 21.629 1.00 92.31 79 ASP A N 1
ATOM 636 C CA . ASP A 1 79 ? -6.376 -2.651 21.423 1.00 92.31 79 ASP A CA 1
ATOM 637 C C . ASP A 1 79 ? -5.607 -2.111 20.202 1.00 92.31 79 ASP A C 1
ATOM 639 O O . ASP A 1 79 ? -5.822 -2.529 19.062 1.00 92.31 79 ASP A O 1
ATOM 643 N N . GLU A 1 80 ? -4.702 -1.156 20.441 1.00 92.31 80 GLU A N 1
ATOM 644 C CA . GLU A 1 80 ? -3.870 -0.549 19.392 1.00 92.31 80 GLU A CA 1
ATOM 645 C C . GLU A 1 80 ? -2.967 -1.580 18.693 1.00 92.31 80 GLU A C 1
ATOM 647 O O . GLU A 1 80 ? -2.778 -1.538 17.477 1.00 92.31 80 GLU A O 1
ATOM 652 N N . THR A 1 81 ? -2.426 -2.537 19.445 1.00 92.50 81 THR A N 1
ATOM 653 C CA . THR A 1 81 ? -1.545 -3.593 18.932 1.00 92.50 81 THR A CA 1
ATOM 654 C C . THR A 1 81 ? -2.251 -4.496 17.928 1.00 92.50 81 THR A C 1
ATOM 656 O O . THR A 1 81 ? -1.697 -4.803 16.864 1.00 92.50 81 THR A O 1
ATOM 659 N N . LEU A 1 82 ? -3.481 -4.907 18.240 1.00 93.88 82 LEU A N 1
ATOM 660 C CA . LEU A 1 82 ? -4.312 -5.673 17.319 1.00 93.88 82 LEU A CA 1
ATOM 661 C C . LEU A 1 82 ? -4.698 -4.830 16.101 1.00 93.88 82 LEU A C 1
ATOM 663 O O . LEU A 1 82 ? -4.548 -5.304 14.974 1.00 93.88 82 LEU A O 1
ATOM 667 N N . ALA A 1 83 ? -5.111 -3.575 16.306 1.00 94.88 83 ALA A N 1
ATOM 668 C CA . ALA A 1 83 ? -5.446 -2.653 15.219 1.00 94.88 83 ALA A CA 1
ATOM 669 C C . ALA A 1 83 ? -4.289 -2.476 14.230 1.00 94.88 83 ALA A C 1
ATOM 671 O O . ALA A 1 83 ? -4.481 -2.560 13.017 1.00 94.88 83 ALA A O 1
ATOM 672 N N . LEU A 1 84 ? -3.070 -2.299 14.742 1.00 95.12 84 LEU A N 1
ATOM 673 C CA . LEU A 1 84 ? -1.873 -2.153 13.921 1.00 95.12 84 LEU A CA 1
ATOM 674 C C . LEU A 1 84 ? -1.577 -3.422 13.119 1.00 95.12 84 LEU A C 1
ATOM 676 O O . LEU A 1 84 ? -1.259 -3.336 11.933 1.00 95.12 84 LEU A O 1
ATOM 680 N N . SER A 1 85 ? -1.709 -4.594 13.742 1.00 95.25 85 SER A N 1
ATOM 681 C CA . SER A 1 85 ? -1.477 -5.887 13.083 1.00 95.25 85 SER A CA 1
ATOM 682 C C . SER A 1 85 ? -2.502 -6.144 11.968 1.00 95.25 85 SER A C 1
ATOM 684 O O . SER A 1 85 ? -2.148 -6.581 10.868 1.00 95.25 85 SER A O 1
ATOM 686 N N . VAL A 1 86 ? -3.773 -5.806 12.217 1.00 96.31 86 VAL A N 1
ATOM 687 C CA . VAL A 1 86 ? -4.855 -5.876 11.223 1.00 96.31 86 VAL A CA 1
ATOM 688 C C . VAL A 1 86 ? -4.593 -4.909 10.068 1.00 96.31 86 VAL A C 1
ATOM 690 O O . VAL A 1 86 ? -4.600 -5.338 8.914 1.00 96.31 86 VAL A O 1
ATOM 693 N N . ASN A 1 87 ? -4.289 -3.638 10.354 1.00 96.31 87 ASN A N 1
ATOM 694 C CA . ASN A 1 87 ? -4.024 -2.635 9.321 1.00 96.31 87 ASN A CA 1
ATOM 695 C C . ASN A 1 87 ? -2.821 -3.000 8.451 1.00 96.31 87 ASN A C 1
ATOM 697 O O . ASN A 1 87 ? -2.917 -2.901 7.234 1.00 96.31 87 ASN A O 1
ATOM 701 N N . ARG A 1 88 ? -1.711 -3.478 9.025 1.00 96.25 88 ARG A N 1
ATOM 702 C CA . ARG A 1 88 ? -0.543 -3.923 8.241 1.00 96.25 88 ARG A CA 1
ATOM 703 C C . ARG A 1 88 ? -0.876 -5.069 7.296 1.00 96.25 88 ARG A C 1
ATOM 705 O O . ARG A 1 88 ? -0.490 -5.041 6.130 1.00 96.25 88 ARG A O 1
ATOM 712 N N . THR A 1 89 ? -1.644 -6.041 7.780 1.00 96.75 89 THR A N 1
ATOM 713 C CA . THR A 1 89 ? -2.087 -7.164 6.948 1.00 96.75 89 THR A CA 1
ATOM 714 C C . THR A 1 89 ? -3.001 -6.674 5.822 1.00 96.75 89 THR A C 1
ATOM 716 O O . THR A 1 89 ? -2.807 -7.041 4.664 1.00 96.75 89 THR A O 1
ATOM 719 N N . LEU A 1 90 ? -3.951 -5.783 6.128 1.00 97.31 90 LEU A N 1
ATOM 720 C CA . LEU A 1 90 ? -4.813 -5.154 5.126 1.00 97.31 90 LEU A CA 1
ATOM 721 C C . LEU A 1 90 ? -4.011 -4.333 4.110 1.00 97.31 90 LEU A C 1
ATOM 723 O O . LEU A 1 90 ? -4.335 -4.391 2.928 1.00 97.31 90 LEU A O 1
ATOM 727 N N . VAL A 1 91 ? -2.957 -3.616 4.519 1.00 96.38 91 VAL A N 1
ATOM 728 C CA . VAL A 1 91 ? -2.098 -2.836 3.610 1.00 96.38 91 VAL A CA 1
ATOM 729 C C . VAL A 1 91 ? -1.488 -3.749 2.557 1.00 96.38 91 VAL A C 1
ATOM 731 O O . VAL A 1 91 ? -1.555 -3.430 1.375 1.00 96.38 91 VAL A O 1
ATOM 734 N N . ILE A 1 92 ? -0.966 -4.912 2.953 1.00 95.19 92 ILE A N 1
ATOM 735 C CA . ILE A 1 92 ? -0.400 -5.874 2.001 1.00 95.19 92 ILE A CA 1
ATOM 736 C C . ILE A 1 92 ? -1.482 -6.403 1.048 1.00 95.19 92 ILE A C 1
ATOM 738 O O . ILE A 1 92 ? -1.292 -6.413 -0.165 1.00 95.19 92 ILE A O 1
ATOM 742 N N . LEU A 1 93 ? -2.641 -6.800 1.580 1.00 96.00 93 LEU A N 1
ATOM 743 C CA . LEU A 1 93 ? -3.737 -7.363 0.782 1.00 96.00 93 LEU A CA 1
ATOM 744 C C . LEU A 1 93 ? -4.326 -6.350 -0.215 1.00 96.00 93 LEU A C 1
ATOM 746 O O . LEU A 1 93 ? -4.674 -6.707 -1.339 1.00 96.00 93 LEU A O 1
ATOM 750 N N . THR A 1 94 ? -4.417 -5.083 0.181 1.00 95.25 94 THR A N 1
ATOM 751 C CA . THR A 1 94 ? -5.018 -3.999 -0.614 1.00 95.25 94 THR A CA 1
ATOM 752 C C . THR A 1 94 ? -4.090 -3.412 -1.668 1.00 95.25 94 THR A C 1
ATOM 754 O O . THR A 1 94 ? -4.551 -2.616 -2.476 1.00 95.25 94 THR A O 1
ATOM 757 N N . ARG A 1 95 ? -2.830 -3.858 -1.764 1.00 91.44 95 ARG A N 1
ATOM 758 C CA . ARG A 1 95 ? -2.000 -3.571 -2.950 1.00 91.44 95 ARG A CA 1
ATOM 759 C C . ARG A 1 95 ? -2.644 -4.080 -4.241 1.00 91.44 95 ARG A C 1
ATOM 761 O O . ARG A 1 95 ? -2.364 -3.582 -5.323 1.00 91.44 95 ARG A O 1
ATOM 768 N N . ARG A 1 96 ? -3.534 -5.070 -4.127 1.00 90.94 96 ARG A N 1
ATOM 769 C CA . ARG A 1 96 ? -4.359 -5.562 -5.228 1.00 90.94 96 ARG A CA 1
ATOM 770 C C . ARG A 1 96 ? -5.614 -4.717 -5.362 1.00 90.94 96 ARG A C 1
ATOM 772 O O . ARG A 1 96 ? -6.445 -4.687 -4.448 1.00 90.94 96 ARG A O 1
ATOM 779 N N . ARG A 1 97 ? -5.818 -4.141 -6.548 1.00 90.50 97 ARG A N 1
ATOM 780 C CA . ARG A 1 97 ? -6.944 -3.235 -6.816 1.00 90.50 97 ARG A CA 1
ATOM 781 C C . ARG A 1 97 ? -8.310 -3.847 -6.489 1.00 90.50 97 ARG A C 1
ATOM 783 O O . ARG A 1 97 ? -9.175 -3.145 -5.977 1.00 90.50 97 ARG A O 1
ATOM 790 N N . ALA A 1 98 ? -8.507 -5.149 -6.710 1.00 92.56 98 ALA A N 1
ATOM 791 C CA . ALA A 1 98 ? -9.766 -5.828 -6.384 1.00 92.56 98 ALA A CA 1
ATOM 792 C C . ALA A 1 98 ? -10.117 -5.768 -4.883 1.00 92.56 98 ALA A C 1
ATOM 794 O O . ALA A 1 98 ? -11.259 -5.480 -4.526 1.00 92.56 98 ALA A O 1
ATOM 795 N N . LEU A 1 99 ? -9.136 -5.993 -4.000 1.00 95.12 99 LEU A N 1
ATOM 796 C CA . LEU A 1 99 ? -9.342 -5.941 -2.549 1.00 95.12 99 LEU A CA 1
ATOM 797 C C . LEU A 1 99 ? -9.409 -4.498 -2.038 1.00 95.12 99 LEU A C 1
ATOM 799 O O . LEU A 1 99 ? -10.192 -4.212 -1.136 1.00 95.12 99 LEU A O 1
ATOM 803 N N . ALA A 1 100 ? -8.667 -3.572 -2.654 1.00 94.00 100 ALA A N 1
ATOM 804 C CA . ALA A 1 100 ? -8.800 -2.147 -2.365 1.00 94.00 100 ALA A CA 1
ATOM 805 C C . ALA A 1 100 ? -10.209 -1.612 -2.672 1.00 94.00 100 ALA A C 1
ATOM 807 O O . ALA A 1 100 ? -10.809 -0.961 -1.820 1.00 94.00 100 ALA A O 1
ATOM 808 N N . LYS A 1 101 ? -10.782 -1.956 -3.837 1.00 92.94 101 LYS A N 1
ATOM 809 C CA . LYS A 1 101 ? -12.175 -1.612 -4.186 1.00 92.94 101 LYS A CA 1
ATOM 810 C C . LYS A 1 101 ? -13.161 -2.147 -3.149 1.00 92.94 101 LYS A C 1
ATOM 812 O O . LYS A 1 101 ? -14.013 -1.406 -2.671 1.00 92.94 101 LYS A O 1
ATOM 817 N N . LYS A 1 102 ? -13.000 -3.414 -2.749 1.00 94.50 102 LYS A N 1
ATOM 818 C CA . LYS A 1 102 ? -13.840 -4.053 -1.723 1.00 94.50 102 LYS A CA 1
ATOM 819 C C . LYS A 1 102 ? -13.722 -3.367 -0.354 1.00 94.50 102 LYS A C 1
ATOM 821 O O . LYS A 1 102 ? -14.697 -3.290 0.395 1.00 94.50 102 LYS A O 1
ATOM 826 N N . LEU A 1 103 ? -12.543 -2.840 -0.014 1.00 94.75 103 LEU A N 1
ATOM 827 C CA . LEU A 1 103 ? -12.332 -2.061 1.211 1.00 94.75 103 LEU A CA 1
ATOM 828 C C . LEU A 1 103 ? -12.969 -0.665 1.137 1.00 94.75 103 LEU A C 1
ATOM 830 O O . LEU A 1 103 ? -13.427 -0.154 2.159 1.00 94.75 103 LEU A O 1
ATOM 834 N N . GLY A 1 104 ? -13.031 -0.078 -0.060 1.00 92.19 104 GLY A N 1
ATOM 835 C CA . GLY A 1 104 ? -13.699 1.196 -0.335 1.00 92.19 104 GLY A CA 1
ATOM 836 C C . GLY A 1 104 ? -15.225 1.144 -0.270 1.00 92.19 104 GLY A C 1
ATOM 837 O O . GLY A 1 104 ? -15.873 2.183 -0.160 1.00 92.19 104 GLY A O 1
ATOM 838 N N . GLU A 1 105 ? -15.822 -0.050 -0.280 1.00 92.88 105 GLU A N 1
ATOM 839 C CA . GLU A 1 105 ? -17.264 -0.203 -0.113 1.00 92.88 105 GLU A CA 1
ATOM 840 C C . GLU A 1 105 ? -17.750 0.426 1.200 1.00 92.88 105 GLU A C 1
ATOM 842 O O . GLU A 1 105 ? -17.126 0.306 2.257 1.00 92.88 105 GLU A O 1
ATOM 847 N N . LYS A 1 106 ? -18.936 1.046 1.152 1.00 89.62 106 LYS A N 1
ATOM 848 C CA . LYS A 1 106 ? -19.517 1.825 2.259 1.00 89.62 106 LYS A CA 1
ATOM 849 C C . LYS A 1 106 ? -19.497 1.101 3.612 1.00 89.62 106 LYS A C 1
ATOM 851 O O . LYS A 1 106 ? -19.295 1.737 4.646 1.00 89.62 106 LYS A O 1
ATOM 856 N N . LEU A 1 107 ? -19.740 -0.211 3.623 1.00 91.81 107 LEU A N 1
ATOM 857 C CA . LEU A 1 107 ? -19.729 -1.003 4.853 1.00 91.81 107 LEU A CA 1
ATOM 858 C C . LEU A 1 107 ? -18.303 -1.185 5.388 1.00 91.81 107 LEU A C 1
ATOM 860 O O . LEU A 1 107 ? -18.061 -0.930 6.566 1.00 91.81 107 LEU A O 1
ATOM 864 N N . SER A 1 108 ? -17.373 -1.600 4.530 1.00 93.44 108 SER A N 1
ATOM 865 C CA . SER A 1 108 ? -15.970 -1.845 4.869 1.00 93.44 108 SER A CA 1
ATOM 866 C C . SER A 1 108 ? -15.287 -0.578 5.388 1.00 93.44 108 SER A C 1
ATOM 868 O O . SER A 1 108 ? -14.686 -0.597 6.465 1.00 93.44 108 SER A O 1
ATOM 870 N N . ILE A 1 109 ? -15.476 0.553 4.699 1.00 93.50 109 ILE A N 1
ATOM 871 C CA . ILE A 1 109 ? -14.909 1.833 5.129 1.00 93.50 109 ILE A CA 1
ATOM 872 C C . ILE A 1 109 ? -15.520 2.317 6.445 1.00 93.50 109 ILE A C 1
ATOM 874 O O . ILE A 1 109 ? -14.802 2.759 7.338 1.00 93.50 109 ILE A O 1
ATOM 878 N N . SER A 1 110 ? -16.832 2.153 6.633 1.00 92.88 110 SER A N 1
ATOM 879 C CA . SER A 1 110 ? -17.471 2.500 7.902 1.00 92.88 110 SER A CA 1
ATOM 880 C C . SER A 1 110 ? -16.864 1.711 9.066 1.00 92.88 110 SER A C 1
ATOM 882 O O . SER A 1 110 ? -16.623 2.290 10.122 1.00 92.88 110 SER A O 1
ATOM 884 N N . ARG A 1 111 ? -16.550 0.422 8.876 1.00 95.56 111 ARG A N 1
ATOM 885 C CA . ARG A 1 111 ? -15.900 -0.405 9.905 1.00 95.56 111 ARG A CA 1
ATOM 886 C C . ARG A 1 111 ? -14.476 0.057 10.225 1.00 95.56 111 ARG A C 1
ATOM 888 O O . ARG A 1 111 ? -14.120 0.099 11.401 1.00 95.56 111 ARG A O 1
ATOM 895 N N . LEU A 1 112 ? -13.696 0.452 9.215 1.00 94.81 112 LEU A N 1
ATOM 896 C CA . LEU A 1 112 ? -12.359 1.035 9.397 1.00 94.81 112 LEU A CA 1
ATOM 897 C C . LEU A 1 112 ? -12.397 2.307 10.253 1.00 94.81 112 LEU A C 1
ATOM 899 O O . LEU A 1 112 ? -11.624 2.444 11.201 1.00 94.81 112 LEU A O 1
ATOM 903 N N . PHE A 1 113 ? -13.317 3.225 9.950 1.00 94.81 113 PHE A N 1
ATOM 904 C CA . PHE A 1 113 ? -13.441 4.472 10.706 1.00 94.81 113 PHE A CA 1
ATOM 905 C C . PHE A 1 113 ? -13.999 4.256 12.111 1.00 94.81 113 PHE A C 1
ATOM 907 O O . PHE A 1 113 ? -13.552 4.918 13.043 1.00 94.81 113 PHE A O 1
ATOM 914 N N . VAL A 1 114 ? -14.901 3.288 12.306 1.00 95.06 114 VAL A N 1
ATOM 915 C CA . VAL A 1 114 ? -15.348 2.891 13.651 1.00 95.06 114 VAL A CA 1
ATOM 916 C C . VAL A 1 114 ? -14.165 2.424 14.503 1.00 95.06 114 VAL A C 1
ATOM 918 O O . VAL A 1 114 ? -14.042 2.881 15.638 1.00 95.06 114 VAL A O 1
ATOM 921 N N . MET A 1 115 ? -13.274 1.589 13.960 1.00 95.62 115 MET A N 1
ATOM 922 C CA . MET A 1 115 ? -12.056 1.161 14.660 1.00 95.62 115 MET A CA 1
ATOM 923 C C . MET A 1 115 ? -11.168 2.363 15.027 1.00 95.62 115 MET A C 1
ATOM 925 O O . MET A 1 115 ? -10.798 2.526 16.188 1.00 95.62 115 MET A O 1
ATOM 929 N N . MET A 1 116 ? -10.865 3.251 14.072 1.00 94.56 116 MET A N 1
ATOM 930 C CA . MET A 1 116 ? -10.031 4.432 14.354 1.00 94.56 116 MET A CA 1
ATOM 931 C C . MET A 1 116 ? -10.670 5.386 15.364 1.00 94.56 116 MET A C 1
ATOM 933 O O . MET A 1 116 ? -9.970 5.965 16.191 1.00 94.56 116 MET A O 1
ATOM 937 N N . LYS A 1 117 ? -11.998 5.517 15.347 1.00 93.06 117 LYS A N 1
ATOM 938 C CA . LYS A 1 117 ? -12.743 6.311 16.325 1.00 93.06 117 LYS A CA 1
ATOM 939 C C . LYS A 1 117 ? -12.653 5.720 17.733 1.00 93.06 117 LYS A C 1
ATOM 941 O O . LYS A 1 117 ? -12.504 6.469 18.693 1.00 93.06 117 LYS A O 1
ATOM 946 N N . GLN A 1 118 ? -12.740 4.396 17.876 1.00 92.62 118 GLN A N 1
ATOM 947 C CA . GLN A 1 118 ? -12.582 3.720 19.174 1.00 92.62 118 GLN A CA 1
ATOM 948 C C . GLN A 1 118 ? -11.176 3.922 19.765 1.00 92.62 118 GLN A C 1
ATOM 950 O O . GLN A 1 118 ? -11.029 3.981 20.987 1.00 92.62 118 GLN A O 1
ATOM 955 N N . LEU A 1 119 ? -10.173 4.083 18.898 1.00 92.19 119 LEU A N 1
ATOM 956 C CA . LEU A 1 119 ? -8.768 4.321 19.239 1.00 92.19 119 LEU A CA 1
ATOM 957 C C . LEU A 1 119 ? -8.385 5.810 19.2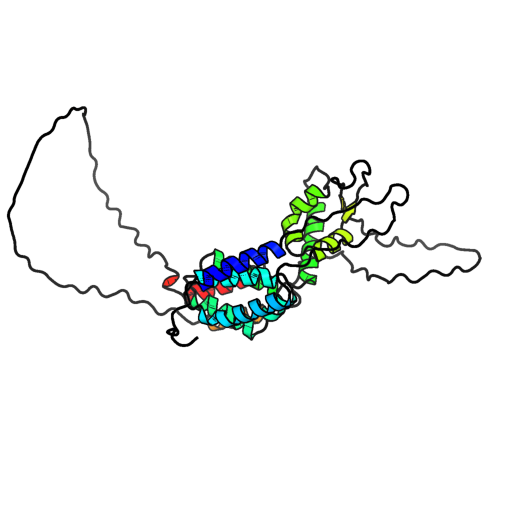65 1.00 92.19 119 LEU A C 1
ATOM 959 O O . LEU A 1 119 ? -7.201 6.139 19.361 1.00 92.19 119 LEU A O 1
ATOM 963 N N . ALA A 1 120 ? -9.349 6.729 19.174 1.00 89.88 120 ALA A N 1
ATOM 964 C CA . ALA A 1 120 ? -9.059 8.156 19.154 1.00 89.88 120 ALA A CA 1
ATOM 965 C C . ALA A 1 120 ? -8.331 8.601 20.435 1.00 89.88 120 ALA A C 1
ATOM 967 O O . ALA A 1 120 ? -8.756 8.295 21.548 1.00 89.88 120 ALA A O 1
ATOM 968 N N . GLY A 1 121 ? -7.210 9.307 20.267 1.00 85.31 121 GLY A N 1
ATOM 969 C CA . GLY A 1 121 ? -6.334 9.728 21.366 1.00 85.31 121 GLY A CA 1
ATOM 970 C C . GLY A 1 121 ? -5.348 8.660 21.858 1.00 85.31 121 GLY A C 1
ATOM 971 O O . GLY A 1 121 ? -4.446 9.007 22.610 1.00 85.31 121 GLY A O 1
ATOM 972 N N . ILE A 1 122 ? -5.485 7.405 21.411 1.00 88.94 122 ILE A N 1
ATOM 973 C CA . ILE A 1 122 ? -4.587 6.277 21.727 1.00 88.94 122 ILE A CA 1
ATOM 974 C C . ILE A 1 122 ? -3.748 5.900 20.498 1.00 88.94 122 ILE A C 1
ATOM 976 O O . ILE A 1 122 ? -2.579 5.567 20.624 1.00 88.94 122 ILE A O 1
ATOM 980 N N . ALA A 1 123 ? -4.342 5.974 19.302 1.00 87.62 123 ALA A N 1
ATOM 981 C CA . ALA A 1 123 ? -3.719 5.581 18.045 1.00 87.62 123 ALA A CA 1
ATOM 982 C C . ALA A 1 123 ? -2.391 6.309 17.791 1.00 87.62 123 ALA A C 1
ATOM 984 O O . ALA A 1 123 ? -2.376 7.500 17.459 1.00 87.62 123 ALA A O 1
ATOM 985 N N . GLY A 1 124 ? -1.288 5.569 17.868 1.00 89.94 124 GLY A N 1
ATOM 986 C CA . GLY A 1 124 ? 0.044 6.063 17.580 1.00 89.94 124 GLY A CA 1
ATOM 987 C C . GLY A 1 124 ? 0.281 6.337 16.095 1.00 89.94 124 GLY A C 1
ATOM 988 O O . GLY A 1 124 ? -0.457 5.906 15.204 1.00 89.94 124 GLY A O 1
ATOM 989 N N . GLU A 1 125 ? 1.384 7.029 15.817 1.00 91.62 125 GLU A N 1
ATOM 990 C CA . GLU A 1 125 ? 1.781 7.466 14.473 1.00 91.62 125 GLU A CA 1
ATOM 991 C C . GLU A 1 125 ? 1.876 6.305 13.468 1.00 91.62 125 GLU A C 1
ATOM 993 O O . GLU A 1 125 ? 1.449 6.426 12.323 1.00 91.62 125 GLU A O 1
ATOM 998 N N . ARG A 1 126 ? 2.363 5.134 13.901 1.00 93.81 126 ARG A N 1
ATOM 999 C CA . ARG A 1 126 ? 2.469 3.941 13.040 1.00 93.81 126 ARG A CA 1
ATOM 1000 C C . ARG A 1 126 ? 1.102 3.439 12.576 1.00 93.81 126 ARG A C 1
ATOM 1002 O O . ARG A 1 126 ? 0.958 3.018 11.427 1.00 93.81 126 ARG A O 1
ATOM 1009 N N . LEU A 1 127 ? 0.103 3.470 13.459 1.00 94.94 127 LEU A N 1
ATOM 1010 C CA . LEU A 1 127 ? -1.256 3.065 13.117 1.00 94.94 127 LEU A CA 1
ATOM 1011 C C . LEU A 1 127 ? -1.890 4.072 12.154 1.00 94.94 127 LEU A C 1
ATOM 1013 O O . LEU A 1 127 ? -2.480 3.671 11.156 1.00 94.94 127 LEU A O 1
ATOM 1017 N N . GLN A 1 128 ? -1.708 5.369 12.410 1.00 93.81 128 GLN A N 1
ATOM 1018 C CA . GLN A 1 128 ? -2.207 6.425 11.527 1.00 93.81 128 GLN A CA 1
ATOM 1019 C C . GLN A 1 128 ? -1.557 6.356 10.138 1.00 93.81 128 GLN A C 1
ATOM 1021 O O . GLN A 1 128 ? -2.260 6.366 9.134 1.00 93.81 128 GLN A O 1
ATOM 1026 N N . SER A 1 129 ? -0.234 6.187 10.068 1.00 94.12 129 SER A N 1
ATOM 1027 C CA . SER A 1 129 ? 0.502 6.044 8.807 1.00 94.12 129 SER A CA 1
ATOM 1028 C C . SER A 1 129 ? 0.024 4.833 7.997 1.00 94.12 129 SER A C 1
ATOM 1030 O O . SER A 1 129 ? -0.281 4.962 6.813 1.00 94.12 129 SER A O 1
ATOM 1032 N N . THR A 1 130 ? -0.131 3.665 8.633 1.00 94.81 130 THR A N 1
ATOM 1033 C CA . THR A 1 130 ? -0.669 2.474 7.945 1.00 94.81 130 THR A CA 1
ATOM 1034 C C . THR A 1 130 ? -2.114 2.666 7.487 1.00 94.81 130 THR A C 1
ATOM 1036 O O . THR A 1 130 ? -2.472 2.211 6.403 1.00 94.81 130 THR A O 1
ATOM 1039 N N . PHE A 1 131 ? -2.933 3.390 8.253 1.00 95.69 131 PHE A N 1
ATOM 1040 C CA . PHE A 1 131 ? -4.297 3.731 7.856 1.00 95.69 131 PHE A CA 1
ATOM 1041 C C . PHE A 1 131 ? -4.341 4.650 6.627 1.00 95.69 131 PHE A C 1
ATOM 1043 O O . PHE A 1 131 ? -5.143 4.430 5.723 1.00 95.69 131 PHE A O 1
ATOM 1050 N N . LEU A 1 132 ? -3.466 5.653 6.550 1.00 94.56 132 LEU A N 1
ATOM 1051 C CA . LEU A 1 132 ? -3.386 6.549 5.392 1.00 94.56 132 LEU A CA 1
ATOM 1052 C C . LEU A 1 132 ? -2.986 5.799 4.115 1.00 94.56 132 LEU A C 1
ATOM 1054 O O . LEU A 1 132 ? -3.545 6.062 3.053 1.00 94.56 132 LEU A O 1
ATOM 1058 N N . ILE A 1 133 ? -2.090 4.811 4.222 1.00 94.25 133 ILE A N 1
ATOM 1059 C CA . ILE A 1 133 ? -1.746 3.928 3.097 1.00 94.25 133 ILE A CA 1
ATOM 1060 C C . ILE A 1 133 ? -2.982 3.148 2.619 1.00 94.25 133 ILE A C 1
ATOM 1062 O O . ILE A 1 133 ? -3.209 3.056 1.415 1.00 94.25 133 ILE A O 1
ATOM 1066 N N . LEU A 1 134 ? -3.819 2.640 3.536 1.00 95.38 134 LEU A N 1
ATOM 1067 C CA . LEU A 1 134 ? -5.082 1.985 3.162 1.00 95.38 134 LEU A CA 1
ATOM 1068 C C . LEU A 1 134 ? -6.014 2.930 2.407 1.00 95.38 134 LEU A C 1
ATOM 1070 O O . LEU A 1 134 ? -6.585 2.535 1.394 1.00 95.38 134 LEU A O 1
ATOM 1074 N N . LEU A 1 135 ? -6.163 4.171 2.881 1.00 94.31 135 LEU A N 1
ATOM 1075 C CA . LEU A 1 135 ? -6.991 5.155 2.187 1.00 94.31 135 LEU A CA 1
ATOM 1076 C C . LEU A 1 135 ? -6.462 5.428 0.778 1.00 94.31 135 LEU A C 1
ATOM 1078 O O . LEU A 1 135 ? -7.254 5.408 -0.160 1.00 94.31 135 LEU A O 1
ATOM 1082 N N . ARG A 1 136 ? -5.142 5.600 0.618 1.00 91.94 136 ARG A N 1
ATOM 1083 C CA . ARG A 1 136 ? -4.503 5.768 -0.696 1.00 91.94 136 ARG A CA 1
ATOM 1084 C C . ARG A 1 136 ? -4.786 4.584 -1.620 1.00 91.94 136 ARG A C 1
ATOM 1086 O O . ARG A 1 136 ? -5.239 4.805 -2.734 1.00 91.94 136 ARG A O 1
ATOM 1093 N N . HIS A 1 137 ? -4.648 3.342 -1.151 1.00 92.75 137 HIS A N 1
ATOM 1094 C CA . HIS A 1 137 ? -4.996 2.163 -1.959 1.00 92.75 137 HIS A CA 1
ATOM 1095 C C . HIS A 1 137 ? -6.457 2.170 -2.439 1.00 92.75 137 HIS A C 1
ATOM 1097 O O . HIS A 1 137 ? -6.745 1.704 -3.540 1.00 92.75 137 HIS A O 1
ATOM 1103 N N . ILE A 1 138 ? -7.389 2.669 -1.619 1.00 92.81 138 ILE A N 1
ATOM 1104 C CA . ILE A 1 138 ? -8.810 2.738 -1.981 1.00 92.81 138 ILE A CA 1
ATOM 1105 C C . ILE A 1 138 ? -9.039 3.771 -3.090 1.00 92.81 138 ILE A C 1
ATOM 1107 O O . ILE A 1 138 ? -9.667 3.440 -4.094 1.00 92.81 138 ILE A O 1
ATOM 1111 N N . ILE A 1 139 ? -8.548 4.999 -2.895 1.00 91.12 139 ILE A N 1
ATOM 1112 C CA . ILE A 1 139 ? -8.864 6.145 -3.762 1.00 91.12 139 ILE A CA 1
ATOM 1113 C C . ILE A 1 139 ? -8.033 6.203 -5.046 1.00 91.12 139 ILE A C 1
ATOM 1115 O O . ILE A 1 139 ? -8.487 6.764 -6.039 1.00 91.12 139 ILE A O 1
ATOM 1119 N N . GLU A 1 140 ? -6.813 5.671 -5.031 1.00 89.19 140 GLU A N 1
ATOM 1120 C CA . GLU A 1 140 ? -5.914 5.706 -6.176 1.00 89.19 140 GLU A CA 1
ATOM 1121 C C . GLU A 1 140 ? -6.237 4.523 -7.090 1.00 89.19 140 GLU A C 1
ATOM 1123 O O . GLU A 1 140 ? -5.998 3.361 -6.756 1.00 89.19 140 GLU A O 1
ATOM 1128 N N . ASP A 1 141 ? -6.803 4.813 -8.257 1.00 88.38 141 ASP A N 1
ATOM 1129 C CA . ASP A 1 141 ? -6.969 3.822 -9.312 1.00 88.38 141 ASP A CA 1
ATOM 1130 C C . ASP A 1 141 ? -5.714 3.701 -10.189 1.00 88.38 141 ASP A C 1
ATOM 1132 O O . ASP A 1 141 ? -4.774 4.498 -10.113 1.00 88.38 141 ASP A O 1
ATOM 1136 N N . ASP A 1 142 ? -5.697 2.666 -11.029 1.00 90.12 142 ASP A N 1
ATOM 1137 C CA . ASP A 1 142 ? -4.550 2.349 -11.878 1.00 90.12 142 ASP A CA 1
ATOM 1138 C C . ASP A 1 142 ? -4.204 3.512 -12.825 1.00 90.12 142 ASP A C 1
ATOM 1140 O O . ASP A 1 142 ? -3.028 3.754 -13.092 1.00 90.12 142 ASP A O 1
ATOM 1144 N N . GLU A 1 143 ? -5.196 4.281 -13.293 1.00 90.38 143 GLU A N 1
ATOM 1145 C CA . GLU A 1 143 ? -4.947 5.449 -14.146 1.00 90.38 143 GLU A CA 1
ATOM 1146 C C . GLU A 1 143 ? -4.350 6.618 -13.356 1.00 90.38 143 GLU A C 1
ATOM 1148 O O . GLU A 1 143 ? -3.399 7.243 -13.825 1.00 90.38 143 GLU A O 1
ATOM 1153 N N . THR A 1 144 ? -4.812 6.872 -12.130 1.00 90.38 144 THR A N 1
ATOM 1154 C CA . THR A 1 144 ? -4.196 7.862 -11.236 1.00 90.38 144 THR A CA 1
ATOM 1155 C C . THR A 1 144 ? -2.736 7.496 -10.967 1.00 90.38 144 THR A C 1
ATOM 1157 O O . THR A 1 144 ? -1.844 8.334 -11.116 1.00 90.38 144 THR A O 1
ATOM 1160 N N . ILE A 1 145 ? -2.454 6.225 -10.653 1.00 91.81 145 ILE A N 1
ATOM 1161 C CA . ILE A 1 145 ? -1.082 5.730 -10.462 1.00 91.81 145 ILE A CA 1
ATOM 1162 C C . ILE A 1 145 ? -0.257 5.930 -11.740 1.00 91.81 145 ILE A C 1
ATOM 1164 O O . ILE A 1 145 ? 0.876 6.415 -11.675 1.00 91.81 145 ILE A O 1
ATOM 1168 N N . ARG A 1 146 ? -0.824 5.624 -12.910 1.00 94.25 146 ARG A N 1
ATOM 1169 C CA . ARG A 1 146 ? -0.180 5.823 -14.214 1.00 94.25 146 ARG A CA 1
ATOM 1170 C C . ARG A 1 146 ? 0.155 7.292 -14.470 1.00 94.25 146 ARG A C 1
ATOM 1172 O O . ARG A 1 146 ? 1.267 7.595 -14.901 1.00 94.25 146 ARG A O 1
ATOM 1179 N N . GLN A 1 147 ? -0.763 8.213 -14.184 1.00 92.62 147 GLN A N 1
ATOM 1180 C CA . GLN A 1 147 ? -0.548 9.656 -14.324 1.00 92.62 147 GLN A CA 1
ATOM 1181 C C . GLN A 1 147 ? 0.539 10.176 -13.374 1.00 92.62 147 GLN A C 1
ATOM 1183 O O . GLN A 1 147 ? 1.407 10.944 -13.806 1.00 92.62 147 GLN A O 1
ATOM 1188 N N . ILE A 1 148 ? 0.545 9.716 -12.116 1.00 92.12 148 ILE A N 1
ATOM 1189 C CA . ILE A 1 148 ? 1.604 10.024 -11.143 1.00 92.12 148 ILE A CA 1
ATOM 1190 C C . ILE A 1 148 ? 2.954 9.559 -11.696 1.00 92.12 148 ILE A C 1
ATOM 1192 O O . ILE A 1 148 ? 3.882 10.356 -11.812 1.00 92.12 148 ILE A O 1
ATOM 1196 N N . MET A 1 149 ? 3.052 8.295 -12.120 1.00 95.19 149 MET A N 1
ATOM 1197 C CA . MET A 1 149 ? 4.295 7.741 -12.659 1.00 95.19 149 MET A CA 1
ATOM 1198 C C . MET A 1 149 ? 4.769 8.479 -13.913 1.00 95.19 149 MET A C 1
ATOM 1200 O O . MET A 1 149 ? 5.958 8.768 -14.027 1.00 95.19 149 MET A O 1
ATOM 1204 N N . ARG A 1 150 ? 3.865 8.835 -14.838 1.00 95.12 150 ARG A N 1
ATOM 1205 C CA . ARG A 1 150 ? 4.202 9.621 -16.040 1.00 95.12 150 ARG A CA 1
ATOM 1206 C C . ARG A 1 150 ? 4.835 10.958 -15.667 1.00 95.12 150 ARG A C 1
ATOM 1208 O O . ARG A 1 150 ? 5.856 11.324 -16.247 1.00 95.12 150 ARG A O 1
ATOM 1215 N N . THR A 1 151 ? 4.227 11.663 -14.717 1.00 93.44 151 THR A N 1
ATOM 1216 C CA . THR A 1 151 ? 4.666 12.989 -14.266 1.00 93.44 151 THR A CA 1
ATOM 1217 C C . THR A 1 151 ? 6.019 12.913 -13.565 1.00 93.44 151 THR A C 1
ATOM 1219 O O . THR A 1 151 ? 6.939 13.645 -13.924 1.00 93.44 151 THR A O 1
ATOM 1222 N N . GLU A 1 152 ? 6.179 11.977 -12.629 1.00 92.81 152 GLU A N 1
ATOM 1223 C CA . GLU A 1 152 ? 7.417 11.783 -11.865 1.00 92.81 152 GLU A CA 1
ATOM 1224 C C . GLU A 1 152 ? 8.587 11.333 -12.748 1.00 92.81 152 GLU A C 1
ATOM 1226 O O . GLU A 1 152 ? 9.686 11.888 -12.668 1.00 92.81 152 GLU A O 1
ATOM 1231 N N . ILE A 1 153 ? 8.360 10.363 -13.643 1.00 93.56 153 ILE A N 1
ATOM 1232 C CA . ILE A 1 153 ? 9.381 9.899 -14.592 1.00 93.56 153 ILE A CA 1
ATOM 1233 C C . ILE A 1 153 ? 9.822 11.059 -15.484 1.00 93.56 153 ILE A C 1
ATOM 1235 O O . ILE A 1 153 ? 11.020 11.284 -15.646 1.00 93.56 153 ILE A O 1
ATOM 1239 N N . GLN A 1 154 ? 8.877 11.820 -16.037 1.00 92.06 154 GLN A N 1
ATOM 1240 C CA . GLN A 1 154 ? 9.197 12.953 -16.899 1.00 92.06 154 GLN A CA 1
ATOM 1241 C C . GLN A 1 154 ? 9.981 14.039 -16.144 1.00 92.06 154 GLN A C 1
ATOM 1243 O O . GLN A 1 154 ? 11.062 14.430 -16.590 1.00 92.06 154 GLN A O 1
ATOM 1248 N N . SER A 1 155 ? 9.505 14.433 -14.961 1.00 91.00 155 SER A N 1
ATOM 1249 C CA . SER A 1 155 ? 10.171 15.393 -14.072 1.00 91.00 155 SER A CA 1
ATOM 1250 C C . SER A 1 155 ? 11.604 14.968 -13.727 1.00 91.00 155 SER A C 1
ATOM 1252 O O . SER A 1 155 ? 12.537 15.770 -13.779 1.00 91.00 155 SER A O 1
ATOM 1254 N N . THR A 1 156 ? 11.817 13.676 -13.467 1.00 89.88 156 THR A N 1
ATOM 1255 C CA . THR A 1 156 ? 13.132 13.120 -13.111 1.00 89.88 156 THR A CA 1
ATOM 1256 C C . THR A 1 156 ? 14.178 13.310 -14.212 1.00 89.88 156 THR A C 1
ATOM 1258 O O . THR A 1 156 ? 15.342 13.583 -13.911 1.00 89.88 156 THR A O 1
ATOM 1261 N N . PHE A 1 157 ? 13.783 13.190 -15.482 1.00 87.69 157 PHE A N 1
ATOM 1262 C CA . PHE A 1 157 ? 14.678 13.414 -16.622 1.00 87.69 157 PHE A CA 1
ATOM 1263 C C . PHE A 1 157 ? 14.811 14.894 -17.009 1.00 87.69 157 PHE A C 1
ATOM 1265 O O . PHE A 1 157 ? 15.845 15.288 -17.546 1.00 87.69 157 PHE A O 1
ATOM 1272 N N . GLU A 1 158 ? 13.785 15.711 -16.761 1.00 87.38 158 GLU A N 1
ATOM 1273 C CA . GLU A 1 158 ? 13.787 17.150 -17.064 1.00 87.38 158 GLU A CA 1
ATOM 1274 C C . GLU A 1 158 ? 14.456 17.999 -15.968 1.00 87.38 158 GLU A C 1
ATOM 1276 O O . GLU A 1 158 ? 14.797 19.162 -16.206 1.00 87.38 158 GLU A O 1
ATOM 1281 N N . SER A 1 159 ? 14.679 17.424 -14.781 1.00 83.62 159 SER A N 1
ATOM 1282 C CA . SER A 1 159 ? 15.308 18.084 -13.638 1.00 83.62 159 SER A CA 1
ATOM 1283 C C . SER A 1 159 ? 16.682 18.666 -13.996 1.00 83.62 159 SER A C 1
ATOM 1285 O O . SER A 1 159 ? 17.675 17.965 -14.223 1.00 83.62 159 SER A O 1
ATOM 1287 N N . LYS A 1 160 ? 16.737 20.002 -14.059 1.00 59.72 160 LYS A N 1
ATOM 1288 C CA . LYS A 1 160 ? 17.931 20.773 -14.416 1.00 59.72 160 LYS A CA 1
ATOM 1289 C C . LYS A 1 160 ? 18.917 20.763 -13.248 1.00 59.72 160 LYS A C 1
ATOM 1291 O O . LYS A 1 160 ? 18.741 21.489 -12.278 1.00 59.72 160 LYS A O 1
ATOM 1296 N N . GLY A 1 161 ? 19.973 19.963 -13.359 1.00 61.94 161 GLY A N 1
ATOM 1297 C CA . GLY A 1 161 ? 21.053 19.932 -12.365 1.00 61.94 161 GLY A CA 1
ATOM 1298 C C . GLY A 1 161 ? 21.878 18.648 -12.350 1.00 61.94 161 GLY A C 1
ATOM 1299 O O . GLY A 1 161 ? 22.949 18.619 -11.746 1.00 61.94 161 GLY A O 1
ATOM 1300 N N . MET A 1 162 ? 21.427 17.592 -13.031 1.00 61.28 162 MET A N 1
ATOM 1301 C CA . MET A 1 162 ? 22.123 16.309 -13.016 1.00 61.28 162 MET A CA 1
ATOM 1302 C C . MET A 1 162 ? 23.115 16.195 -14.182 1.00 61.28 162 MET A C 1
ATOM 1304 O O . MET A 1 162 ? 22.731 16.035 -15.334 1.00 61.28 162 MET A O 1
ATOM 1308 N N . ALA A 1 163 ? 24.416 16.254 -1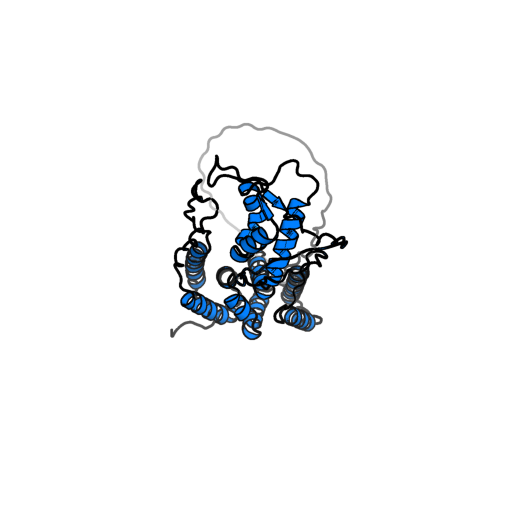3.882 1.00 60.75 163 ALA A N 1
ATOM 1309 C CA . ALA A 1 163 ? 25.486 16.118 -14.879 1.00 60.75 163 ALA A CA 1
ATOM 1310 C C . ALA A 1 163 ? 25.675 14.678 -15.411 1.00 60.75 163 ALA A C 1
ATOM 1312 O O . ALA A 1 163 ? 26.433 14.465 -16.355 1.00 60.75 163 ALA A O 1
ATOM 1313 N N . ARG A 1 164 ? 25.027 13.675 -14.797 1.00 67.38 164 ARG A N 1
ATOM 1314 C CA . ARG A 1 164 ? 25.123 12.259 -15.190 1.00 67.38 164 ARG A CA 1
ATOM 1315 C C . ARG A 1 164 ? 23.895 11.809 -15.973 1.00 67.38 164 ARG A C 1
ATOM 1317 O O . ARG A 1 164 ? 22.770 12.050 -15.547 1.00 67.38 164 ARG A O 1
ATOM 1324 N N . SER A 1 165 ? 24.134 11.086 -17.066 1.00 77.25 165 SER A N 1
ATOM 1325 C CA . SER A 1 165 ? 23.102 10.323 -17.768 1.00 77.25 165 SER A CA 1
ATOM 1326 C C . SER A 1 165 ? 22.496 9.274 -16.837 1.00 77.25 165 SER A C 1
ATOM 1328 O O . SER A 1 165 ? 23.233 8.598 -16.116 1.00 77.25 165 SER A O 1
ATOM 1330 N N . TYR A 1 166 ? 21.176 9.105 -16.887 1.00 86.88 166 TYR A N 1
ATOM 1331 C CA . TYR A 1 166 ? 20.522 7.973 -16.242 1.00 86.88 166 TYR A CA 1
ATOM 1332 C C . TYR A 1 166 ? 20.903 6.687 -16.966 1.00 86.88 166 TYR A C 1
ATOM 1334 O O . TYR A 1 166 ? 20.873 6.630 -18.192 1.00 86.88 166 TYR A O 1
ATOM 1342 N N . ASP A 1 167 ? 21.249 5.658 -16.208 1.00 90.50 167 ASP A N 1
ATOM 1343 C CA . ASP A 1 167 ? 21.261 4.284 -16.688 1.00 90.50 167 ASP A CA 1
ATOM 1344 C C . ASP A 1 167 ? 20.126 3.497 -16.020 1.00 90.50 167 ASP A C 1
ATOM 1346 O O . ASP A 1 167 ? 19.466 3.998 -15.106 1.00 90.50 167 ASP A O 1
ATOM 1350 N N . THR A 1 168 ? 19.868 2.277 -16.483 1.00 90.56 168 THR A N 1
ATOM 1351 C CA . THR A 1 168 ? 18.808 1.409 -15.946 1.00 90.56 168 THR A CA 1
ATOM 1352 C C . THR A 1 168 ? 18.926 1.181 -14.436 1.00 90.56 168 THR A C 1
ATOM 1354 O O . THR A 1 168 ? 17.907 1.143 -13.745 1.00 90.56 168 THR A O 1
ATOM 1357 N N . THR A 1 169 ? 20.143 1.100 -13.893 1.00 90.94 169 THR A N 1
ATOM 1358 C CA . THR A 1 169 ? 20.393 0.891 -12.457 1.00 90.94 169 THR A CA 1
ATOM 1359 C C . THR A 1 169 ? 20.087 2.141 -11.634 1.00 90.94 169 THR A C 1
ATOM 1361 O O . THR A 1 169 ? 19.410 2.072 -10.611 1.00 90.94 169 THR A O 1
ATOM 1364 N N . LEU A 1 170 ? 20.574 3.307 -12.059 1.00 91.31 170 LEU A N 1
ATOM 1365 C CA . LEU A 1 170 ? 20.316 4.576 -11.390 1.00 91.31 170 LEU A CA 1
ATOM 1366 C C . LEU A 1 170 ? 18.839 4.952 -11.499 1.00 91.31 170 LEU A C 1
ATOM 1368 O O . LEU A 1 170 ? 18.266 5.415 -10.521 1.00 91.31 170 LEU A O 1
ATOM 1372 N N . TYR A 1 171 ? 18.221 4.711 -12.654 1.00 92.81 171 TYR A N 1
ATOM 1373 C CA . TYR A 1 171 ? 16.805 4.967 -12.897 1.00 92.81 171 TYR A CA 1
ATOM 1374 C C . TYR A 1 171 ? 15.915 4.174 -11.939 1.00 92.81 171 TYR A C 1
ATOM 1376 O O . TYR A 1 171 ? 15.129 4.760 -11.196 1.00 92.81 171 TYR A O 1
ATOM 1384 N N . THR A 1 172 ? 16.104 2.853 -11.883 1.00 91.44 172 THR A N 1
ATOM 1385 C CA . THR A 1 172 ? 15.347 1.978 -10.974 1.00 91.44 172 THR A CA 1
ATOM 1386 C C . THR A 1 172 ? 15.626 2.289 -9.506 1.00 91.44 172 THR A C 1
ATOM 1388 O O . THR A 1 172 ? 14.704 2.259 -8.697 1.00 91.44 172 THR A O 1
ATOM 1391 N N . ARG A 1 173 ? 16.863 2.656 -9.142 1.00 91.50 173 ARG A N 1
ATOM 1392 C CA . ARG A 1 173 ? 17.202 3.046 -7.765 1.00 91.50 173 ARG A CA 1
ATOM 1393 C C . ARG A 1 173 ? 16.602 4.391 -7.358 1.00 91.50 173 ARG A C 1
ATOM 1395 O O . ARG A 1 173 ? 16.198 4.530 -6.212 1.00 91.50 173 ARG A O 1
ATOM 1402 N N . THR A 1 174 ? 16.552 5.376 -8.250 1.00 91.94 174 THR A N 1
ATOM 1403 C CA . THR A 1 174 ? 15.946 6.686 -7.961 1.00 91.94 174 THR A CA 1
ATOM 1404 C C . THR A 1 174 ? 14.425 6.568 -7.855 1.00 91.94 174 THR A C 1
ATOM 1406 O O . THR A 1 174 ? 13.823 7.105 -6.928 1.00 91.94 174 THR A O 1
ATOM 1409 N N . LEU A 1 175 ? 13.804 5.801 -8.753 1.00 94.31 175 LEU A N 1
ATOM 1410 C CA . LEU A 1 175 ? 12.349 5.642 -8.838 1.00 94.31 175 LEU A CA 1
ATOM 1411 C C . LEU A 1 175 ? 11.840 4.348 -8.192 1.00 94.31 175 LEU A C 1
ATOM 1413 O O . LEU A 1 175 ? 10.750 3.875 -8.514 1.00 94.31 175 LEU A O 1
ATOM 1417 N N . TYR A 1 176 ? 12.604 3.786 -7.251 1.00 93.38 176 TYR A N 1
ATOM 1418 C CA . TYR A 1 176 ? 12.271 2.517 -6.595 1.00 93.38 176 TYR A CA 1
ATOM 1419 C C . TYR A 1 176 ? 10.882 2.550 -5.947 1.00 93.38 176 TYR A C 1
ATOM 1421 O O . TYR A 1 176 ? 10.155 1.564 -5.974 1.00 93.38 176 TYR A O 1
ATOM 1429 N N . HIS A 1 177 ? 10.493 3.700 -5.395 1.00 92.44 177 HIS A N 1
ATOM 1430 C CA . HIS A 1 177 ? 9.207 3.896 -4.740 1.00 92.44 177 HIS A CA 1
ATOM 1431 C C . HIS A 1 177 ? 8.029 3.806 -5.727 1.00 92.44 177 HIS A C 1
ATOM 1433 O O . HIS A 1 177 ? 6.969 3.315 -5.351 1.00 92.44 177 HIS A O 1
ATOM 1439 N N . LEU A 1 178 ? 8.213 4.200 -6.995 1.00 93.69 178 LEU A N 1
ATOM 1440 C CA . LEU A 1 178 ? 7.216 3.999 -8.051 1.00 93.69 178 LEU A CA 1
ATOM 1441 C C . LEU A 1 178 ? 7.184 2.537 -8.495 1.00 93.69 178 LEU A C 1
ATOM 1443 O O . LEU A 1 178 ? 6.114 1.935 -8.550 1.00 93.69 178 LEU A O 1
ATOM 1447 N N . ALA A 1 179 ? 8.356 1.945 -8.736 1.00 92.00 179 ALA A N 1
ATOM 1448 C CA . ALA A 1 179 ? 8.466 0.549 -9.149 1.00 92.00 179 ALA A CA 1
ATOM 1449 C C . ALA A 1 179 ? 7.842 -0.411 -8.124 1.00 92.00 179 ALA A C 1
ATOM 1451 O O . ALA A 1 179 ? 7.152 -1.353 -8.499 1.00 92.00 179 ALA A O 1
ATOM 1452 N N . LEU A 1 180 ? 8.033 -0.156 -6.825 1.00 89.50 180 LEU A N 1
ATOM 1453 C CA . LEU A 1 180 ? 7.416 -0.943 -5.757 1.00 89.50 180 LEU A CA 1
ATOM 1454 C C . LEU A 1 180 ? 5.914 -0.677 -5.616 1.00 89.50 180 LEU A C 1
ATOM 1456 O O . LEU A 1 180 ? 5.190 -1.566 -5.182 1.00 89.50 180 LEU A O 1
ATOM 1460 N N . ARG A 1 181 ? 5.421 0.514 -5.968 1.00 89.12 181 ARG A N 1
ATOM 1461 C CA . ARG A 1 181 ? 3.996 0.847 -5.850 1.00 89.12 181 ARG A CA 1
ATOM 1462 C C . ARG A 1 181 ? 3.136 0.038 -6.820 1.00 89.12 181 ARG A C 1
ATOM 1464 O O . ARG A 1 181 ? 2.159 -0.561 -6.389 1.00 89.12 181 ARG A O 1
ATOM 1471 N N . SER A 1 182 ? 3.520 -0.009 -8.095 1.00 90.50 182 SER A N 1
ATOM 1472 C CA . SER A 1 182 ? 2.919 -0.907 -9.088 1.00 90.50 182 SER A CA 1
ATOM 1473 C C . SER A 1 182 ? 3.960 -1.279 -10.150 1.00 90.50 182 SER A C 1
ATOM 1475 O O . SER A 1 182 ? 4.233 -0.469 -11.040 1.00 90.50 182 SER A O 1
ATOM 1477 N N . PRO A 1 183 ? 4.564 -2.480 -10.070 1.00 89.62 183 PRO A N 1
ATOM 1478 C CA . PRO A 1 183 ? 5.594 -2.903 -11.017 1.00 89.62 183 PRO A CA 1
ATOM 1479 C C . PRO A 1 183 ? 5.097 -2.938 -12.465 1.00 89.62 183 PRO A C 1
ATOM 1481 O O . PRO A 1 183 ? 5.812 -2.518 -13.372 1.00 89.62 183 PRO A O 1
ATOM 1484 N N . GLU A 1 184 ? 3.863 -3.398 -12.674 1.00 89.44 184 GLU A N 1
ATOM 1485 C CA . GLU A 1 184 ? 3.234 -3.529 -13.992 1.00 89.44 184 GLU A CA 1
ATOM 1486 C C . GLU A 1 184 ? 3.070 -2.157 -14.658 1.00 89.44 184 GLU A C 1
ATOM 1488 O O . GLU A 1 184 ? 3.620 -1.910 -15.734 1.00 89.44 184 GLU A O 1
ATOM 1493 N N . ILE A 1 185 ? 2.421 -1.216 -13.963 1.00 93.38 185 ILE A N 1
ATOM 1494 C CA . ILE A 1 185 ? 2.213 0.150 -14.465 1.00 93.38 185 ILE A CA 1
ATOM 1495 C C . ILE A 1 185 ? 3.557 0.862 -14.648 1.00 93.38 185 ILE A C 1
ATOM 1497 O O . ILE A 1 185 ? 3.744 1.589 -15.624 1.00 93.38 185 ILE A O 1
ATOM 1501 N N . PHE A 1 186 ? 4.525 0.636 -13.755 1.00 94.69 186 PHE A N 1
ATOM 1502 C CA . PHE A 1 186 ? 5.852 1.232 -13.877 1.00 94.69 186 PHE A CA 1
ATOM 1503 C C . PHE A 1 186 ? 6.560 0.794 -15.162 1.00 94.69 186 PHE A C 1
ATOM 1505 O O . PHE A 1 186 ? 7.119 1.641 -15.861 1.00 94.69 186 PHE A O 1
ATOM 1512 N N . VAL A 1 187 ? 6.516 -0.497 -15.510 1.00 92.19 187 VAL A N 1
ATOM 1513 C CA . VAL A 1 187 ? 7.094 -1.013 -16.763 1.00 92.19 187 VAL A CA 1
ATOM 1514 C C . VAL A 1 187 ? 6.377 -0.422 -17.975 1.00 92.19 187 VAL A C 1
ATOM 1516 O O . VAL A 1 187 ? 7.037 0.040 -18.907 1.00 92.19 187 VAL A O 1
ATOM 1519 N N . GLU A 1 188 ? 5.046 -0.370 -17.955 1.00 93.75 188 GLU A N 1
ATOM 1520 C CA . GLU A 1 188 ? 4.249 0.219 -19.036 1.00 93.75 188 GLU A CA 1
ATOM 1521 C C . GLU A 1 188 ? 4.586 1.698 -19.262 1.00 93.75 188 GLU A C 1
ATOM 1523 O O . GLU A 1 188 ? 4.872 2.106 -20.388 1.00 93.75 188 GLU A O 1
ATOM 1528 N N . VAL A 1 189 ? 4.624 2.503 -18.196 1.00 95.56 189 VAL A N 1
ATOM 1529 C CA . VAL A 1 189 ? 4.946 3.934 -18.283 1.00 95.56 189 VAL A CA 1
ATOM 1530 C C . VAL A 1 189 ? 6.414 4.158 -18.648 1.00 95.56 189 VAL A C 1
ATOM 1532 O O . VAL A 1 189 ? 6.725 5.069 -19.418 1.00 95.56 189 VAL A O 1
ATOM 1535 N N . THR A 1 190 ? 7.329 3.318 -18.157 1.00 94.56 190 THR A N 1
ATOM 1536 C CA . THR A 1 190 ? 8.741 3.352 -18.570 1.00 94.56 190 THR A CA 1
ATOM 1537 C C . THR A 1 190 ? 8.853 3.109 -20.072 1.00 94.56 190 THR A C 1
ATOM 1539 O O . THR A 1 190 ? 9.502 3.886 -20.770 1.00 94.56 190 THR A O 1
ATOM 1542 N N . ASN A 1 191 ? 8.162 2.092 -20.592 1.00 92.75 191 ASN A N 1
ATOM 1543 C CA . ASN A 1 191 ? 8.110 1.806 -22.023 1.00 92.75 191 ASN A CA 1
ATOM 1544 C C . ASN A 1 191 ? 7.431 2.928 -22.818 1.00 92.75 191 ASN A C 1
ATOM 1546 O O . ASN A 1 191 ? 7.816 3.180 -23.956 1.00 92.75 191 ASN A O 1
ATOM 1550 N N . GLU A 1 192 ? 6.451 3.629 -22.250 1.00 93.62 192 GLU A N 1
ATOM 1551 C CA . GLU A 1 192 ? 5.800 4.782 -22.881 1.00 93.62 192 GLU A CA 1
ATOM 1552 C C . GLU A 1 192 ? 6.752 5.987 -22.999 1.00 93.62 192 GLU A C 1
ATOM 1554 O O . GLU A 1 192 ? 6.848 6.604 -24.062 1.00 93.62 192 GLU A O 1
ATOM 1559 N N . LYS A 1 193 ? 7.470 6.327 -21.920 1.00 92.31 193 LYS A N 1
ATOM 1560 C CA . LYS A 1 193 ? 8.177 7.612 -21.767 1.00 92.31 193 LYS A CA 1
ATOM 1561 C C . LYS A 1 193 ? 9.681 7.550 -22.007 1.00 92.31 193 LYS A C 1
ATOM 1563 O O . LYS A 1 193 ? 10.283 8.570 -22.345 1.00 92.31 193 LYS A O 1
ATOM 1568 N N . VAL A 1 194 ? 10.301 6.391 -21.826 1.00 93.56 194 VAL A N 1
ATOM 1569 C CA . VAL A 1 194 ? 11.758 6.232 -21.791 1.00 93.56 194 VAL A CA 1
ATOM 1570 C C . VAL A 1 194 ? 12.212 5.323 -22.929 1.00 93.56 194 VAL A C 1
ATOM 1572 O O . VAL A 1 194 ? 11.517 4.398 -23.344 1.00 93.56 194 VAL A O 1
ATOM 1575 N N . GLN A 1 195 ? 13.390 5.607 -23.472 1.00 92.00 195 GLN A N 1
ATOM 1576 C CA . GLN A 1 195 ? 14.084 4.759 -24.433 1.00 92.00 195 GLN A CA 1
ATOM 1577 C C . GLN A 1 195 ? 15.557 4.632 -24.065 1.00 92.00 195 GLN A C 1
ATOM 1579 O O . GLN A 1 195 ? 16.124 5.469 -23.359 1.00 92.00 195 GLN A O 1
ATOM 1584 N N . LEU A 1 196 ? 16.194 3.595 -24.595 1.00 90.06 196 LEU A N 1
ATOM 1585 C CA . LEU A 1 196 ? 17.640 3.457 -24.539 1.00 90.06 196 LEU A CA 1
ATOM 1586 C C . LEU A 1 196 ? 18.285 4.556 -25.389 1.00 90.06 196 LEU A C 1
ATOM 1588 O O . LEU A 1 196 ? 17.935 4.733 -26.553 1.00 90.06 196 LEU A O 1
ATOM 1592 N N . SER A 1 197 ? 19.239 5.288 -24.816 1.00 89.00 197 SER A N 1
ATOM 1593 C CA . SER A 1 197 ? 20.027 6.275 -25.566 1.00 89.00 197 SER A CA 1
ATOM 1594 C C . SER A 1 197 ? 20.975 5.592 -26.553 1.00 89.00 197 SER A C 1
ATOM 1596 O O . SER A 1 197 ? 21.183 6.071 -27.665 1.00 89.00 197 SER A O 1
ATOM 1598 N N . ARG A 1 198 ? 21.542 4.462 -26.132 1.00 86.19 198 ARG A N 1
ATOM 1599 C CA . ARG A 1 198 ? 22.327 3.536 -26.944 1.00 86.19 198 ARG A CA 1
ATOM 1600 C C . ARG A 1 198 ? 22.249 2.158 -26.302 1.00 86.19 198 ARG A C 1
ATOM 1602 O O . ARG A 1 198 ? 22.096 2.061 -25.086 1.00 86.19 198 ARG A O 1
ATOM 1609 N N . TRP A 1 199 ? 22.394 1.119 -27.109 1.00 83.38 199 TRP A N 1
ATOM 1610 C CA . TRP A 1 199 ? 22.494 -0.252 -26.627 1.00 83.38 199 TRP A CA 1
ATOM 1611 C C . TRP A 1 199 ? 23.964 -0.672 -26.563 1.00 83.38 199 TRP A C 1
ATOM 1613 O O . TRP A 1 199 ? 24.644 -0.709 -27.588 1.00 83.38 199 TRP A O 1
ATOM 1623 N N . ASP A 1 200 ? 24.465 -0.949 -25.360 1.00 82.50 200 ASP A N 1
ATOM 1624 C CA . ASP A 1 200 ? 25.808 -1.482 -25.132 1.00 82.50 200 ASP A CA 1
ATOM 1625 C C . ASP A 1 200 ? 25.764 -3.014 -25.062 1.00 82.50 200 ASP A C 1
ATOM 1627 O O . ASP A 1 200 ? 25.490 -3.608 -24.015 1.00 82.50 200 ASP A O 1
ATOM 1631 N N . GLN A 1 201 ? 26.059 -3.650 -26.197 1.00 76.94 201 GLN A N 1
ATOM 1632 C CA . GLN A 1 201 ? 26.108 -5.108 -26.339 1.00 76.94 201 GLN A CA 1
ATOM 1633 C C . GLN A 1 201 ? 27.262 -5.761 -25.568 1.00 76.94 201 GLN A C 1
ATOM 1635 O O . GLN A 1 201 ? 27.209 -6.960 -25.314 1.00 76.94 201 GLN A O 1
ATOM 1640 N N . SER A 1 202 ? 28.293 -5.002 -25.172 1.00 77.69 202 SER A N 1
ATOM 1641 C CA . SER A 1 202 ? 29.433 -5.553 -24.422 1.00 77.69 202 SER A CA 1
ATOM 1642 C C . SER A 1 202 ? 29.065 -5.938 -22.987 1.00 77.69 202 SER A C 1
ATOM 1644 O O . SER A 1 202 ? 29.797 -6.678 -22.329 1.00 77.69 202 SER A O 1
ATOM 1646 N N . ARG A 1 203 ? 27.910 -5.462 -22.504 1.00 74.75 203 ARG A N 1
ATOM 1647 C CA . ARG A 1 203 ? 27.363 -5.768 -21.181 1.00 74.75 203 ARG A CA 1
ATOM 1648 C C . ARG A 1 203 ? 25.913 -6.244 -21.296 1.00 74.75 203 ARG A C 1
ATOM 1650 O O . ARG A 1 203 ? 24.999 -5.510 -20.904 1.00 74.75 203 ARG A O 1
ATOM 1657 N N . PRO A 1 204 ? 25.676 -7.466 -21.803 1.00 68.81 204 PRO A N 1
ATOM 1658 C CA . PRO A 1 204 ? 24.339 -8.040 -21.808 1.00 68.81 204 PRO A CA 1
ATOM 1659 C C . PRO A 1 204 ? 23.822 -8.137 -20.365 1.00 68.81 204 PRO A C 1
ATOM 1661 O O . PRO A 1 204 ? 24.474 -8.727 -19.508 1.00 68.81 204 PRO A O 1
ATOM 1664 N N . GLY A 1 205 ? 22.690 -7.490 -20.076 1.00 71.31 205 GLY A N 1
ATOM 1665 C CA . GLY A 1 205 ? 22.116 -7.420 -18.723 1.00 71.31 205 GLY A CA 1
ATOM 1666 C C . GLY A 1 205 ? 22.795 -6.416 -17.779 1.00 71.31 205 GLY A C 1
ATOM 1667 O O . GLY A 1 205 ? 22.433 -6.335 -16.608 1.00 71.31 205 GLY A O 1
ATOM 1668 N N . GLY A 1 206 ? 23.772 -5.645 -18.266 1.00 80.94 206 GLY A N 1
ATOM 1669 C CA . GLY A 1 206 ? 24.397 -4.552 -17.522 1.00 80.94 206 GLY A CA 1
ATOM 1670 C C . GLY A 1 206 ? 23.585 -3.255 -17.553 1.00 80.94 206 GLY A C 1
ATOM 1671 O O . GLY A 1 206 ? 22.543 -3.160 -18.197 1.00 80.94 206 GLY A O 1
ATOM 1672 N N . ALA A 1 207 ? 24.089 -2.229 -16.864 1.00 87.44 207 ALA A N 1
ATOM 1673 C CA . ALA A 1 207 ? 23.473 -0.905 -16.849 1.00 87.44 207 ALA A CA 1
ATOM 1674 C C . ALA A 1 207 ? 23.479 -0.279 -18.256 1.00 87.44 207 ALA A C 1
ATOM 1676 O O . ALA A 1 207 ? 24.542 -0.128 -18.861 1.00 87.44 207 ALA A O 1
ATOM 1677 N N . GLN A 1 208 ? 22.303 0.094 -18.761 1.00 89.94 208 GLN A N 1
ATOM 1678 C CA . GLN A 1 208 ? 22.139 0.680 -20.095 1.00 89.94 208 GLN A CA 1
ATOM 1679 C C . GLN A 1 208 ? 21.692 2.141 -19.988 1.00 89.94 208 GLN A C 1
ATOM 1681 O O . GLN A 1 208 ? 20.825 2.434 -19.165 1.00 89.94 208 GLN A O 1
ATOM 1686 N N . PRO A 1 209 ? 22.244 3.069 -20.788 1.00 91.31 209 PRO A N 1
ATOM 1687 C CA . PRO A 1 209 ? 21.898 4.484 -20.700 1.00 91.31 209 PRO A CA 1
ATOM 1688 C C . PRO A 1 209 ? 20.482 4.752 -21.223 1.00 91.31 209 PRO A C 1
ATOM 1690 O O . PRO A 1 209 ? 20.094 4.278 -22.291 1.00 91.31 209 PRO A O 1
ATOM 1693 N N . LEU A 1 210 ? 19.734 5.572 -20.492 1.00 92.56 210 LEU A N 1
ATOM 1694 C CA . LEU A 1 210 ? 18.340 5.920 -20.740 1.00 92.56 210 LEU A CA 1
ATOM 1695 C C . LEU A 1 210 ? 18.191 7.400 -21.094 1.00 92.56 210 LEU A C 1
ATOM 1697 O O . LEU A 1 210 ? 18.949 8.257 -20.638 1.00 92.56 210 LEU A O 1
ATOM 1701 N N . MET A 1 211 ? 17.169 7.704 -21.885 1.00 91.62 211 MET A N 1
ATOM 1702 C CA . MET A 1 211 ? 16.736 9.063 -22.193 1.00 91.62 211 MET A CA 1
ATOM 1703 C C . MET A 1 211 ? 15.223 9.111 -22.402 1.00 91.62 211 MET A C 1
ATOM 1705 O O . MET A 1 211 ? 14.602 8.093 -22.713 1.00 91.62 211 MET A O 1
ATOM 1709 N N . LEU A 1 212 ? 14.625 10.298 -22.293 1.00 92.12 212 LEU A N 1
ATOM 1710 C CA . LEU A 1 212 ? 13.225 10.468 -22.668 1.00 92.12 212 LEU A CA 1
ATOM 1711 C C . LEU A 1 212 ? 13.028 10.194 -24.160 1.00 92.12 212 LEU A C 1
ATOM 1713 O O . LEU A 1 212 ? 13.835 10.590 -25.013 1.00 92.12 212 LEU A O 1
ATOM 1717 N N . LYS A 1 213 ? 11.919 9.526 -24.469 1.00 92.56 213 LYS A N 1
ATOM 1718 C CA . LYS A 1 213 ? 11.413 9.433 -25.831 1.00 92.56 213 LYS A CA 1
ATOM 1719 C C . LYS A 1 213 ? 11.052 10.830 -26.308 1.00 92.56 213 LYS A C 1
ATOM 1721 O O . LYS A 1 213 ? 10.363 11.585 -25.624 1.00 92.56 213 LYS A O 1
ATOM 1726 N N . LYS A 1 214 ? 11.535 11.182 -27.497 1.00 83.06 214 LYS A N 1
ATOM 1727 C CA . LYS A 1 214 ? 11.096 12.404 -28.165 1.00 83.06 214 LYS A CA 1
ATOM 1728 C C . LYS A 1 214 ? 9.667 12.153 -28.626 1.00 83.06 214 LYS A C 1
ATOM 1730 O O . LYS A 1 214 ? 9.413 11.186 -29.334 1.00 83.06 214 LYS A O 1
ATOM 1735 N N . VAL A 1 215 ? 8.735 12.994 -28.189 1.00 69.25 215 VAL A N 1
ATOM 1736 C CA . VAL A 1 215 ? 7.396 13.001 -28.773 1.00 69.25 215 VAL A CA 1
ATOM 1737 C C . VAL A 1 215 ? 7.571 13.545 -30.181 1.00 69.25 215 VAL A C 1
ATOM 1739 O O . VAL A 1 215 ? 7.808 14.743 -30.352 1.00 69.25 215 VAL A O 1
ATOM 1742 N N . ASP A 1 216 ? 7.513 12.669 -31.180 1.00 46.00 216 ASP A N 1
ATOM 1743 C CA . ASP A 1 216 ? 7.423 13.098 -32.567 1.00 46.00 216 ASP A CA 1
ATOM 1744 C C . ASP A 1 216 ? 6.122 13.893 -32.701 1.00 46.00 216 ASP A C 1
ATOM 1746 O O . ASP A 1 216 ? 5.025 13.340 -32.810 1.00 46.00 216 ASP A O 1
ATOM 1750 N N . LYS A 1 217 ? 6.230 15.226 -32.646 1.00 38.97 217 LYS A N 1
ATOM 1751 C CA . LYS A 1 217 ? 5.204 16.091 -33.224 1.00 38.97 217 LYS A CA 1
ATOM 1752 C C . LYS A 1 217 ? 5.028 15.596 -34.660 1.00 38.97 217 LYS A C 1
ATOM 1754 O O . LYS A 1 217 ? 6.052 15.438 -35.330 1.00 38.97 217 LYS A O 1
ATOM 1759 N N . PRO A 1 218 ? 3.798 15.323 -35.135 1.00 37.50 218 PRO A N 1
ATOM 1760 C CA . PRO A 1 218 ? 3.616 14.992 -36.536 1.00 37.50 218 PRO A CA 1
ATOM 1761 C C . PRO A 1 218 ? 4.239 16.139 -37.323 1.00 37.50 218 PRO A C 1
ATOM 1763 O O . PRO A 1 218 ? 3.853 17.296 -37.149 1.00 37.50 218 PRO A O 1
ATOM 1766 N N . ALA A 1 219 ? 5.292 15.821 -38.072 1.00 36.25 219 ALA A N 1
ATOM 1767 C CA . ALA A 1 219 ? 5.933 16.770 -38.950 1.00 36.25 219 ALA A CA 1
ATOM 1768 C C . ALA A 1 219 ? 4.832 17.338 -39.842 1.00 36.25 219 ALA A C 1
ATOM 1770 O O . ALA A 1 219 ? 4.104 16.571 -40.475 1.00 36.25 219 ALA A O 1
ATOM 1771 N N . ASP A 1 220 ? 4.685 18.662 -39.839 1.00 32.22 220 ASP A N 1
ATOM 1772 C CA . ASP A 1 220 ? 3.885 19.360 -40.831 1.00 32.22 220 ASP A CA 1
ATOM 1773 C C . ASP A 1 220 ? 4.291 18.827 -42.202 1.00 32.22 220 ASP A C 1
ATOM 1775 O O . ASP A 1 220 ? 5.401 19.060 -42.694 1.00 32.22 220 ASP A O 1
ATOM 1779 N N . ALA A 1 221 ? 3.387 18.050 -42.791 1.00 36.12 221 ALA A N 1
ATOM 1780 C CA . ALA A 1 221 ? 3.486 17.604 -44.156 1.00 36.12 221 ALA A CA 1
ATOM 1781 C C . ALA A 1 221 ? 3.440 18.857 -45.033 1.00 36.12 221 ALA A C 1
ATOM 1783 O O . ALA A 1 221 ? 2.368 19.369 -45.363 1.00 36.12 221 ALA A O 1
ATOM 1784 N N . LYS A 1 222 ? 4.612 19.352 -45.438 1.00 32.97 222 LYS A N 1
ATOM 1785 C CA . LYS A 1 222 ? 4.722 20.159 -46.650 1.00 32.97 222 LYS A CA 1
ATOM 1786 C C . LYS A 1 222 ? 4.327 19.266 -47.827 1.00 32.97 222 LYS A C 1
ATOM 1788 O O . LYS A 1 222 ? 5.152 18.570 -48.404 1.00 32.97 222 LYS A O 1
ATOM 1793 N N . LYS A 1 223 ? 3.029 19.276 -48.136 1.00 34.97 223 LYS A N 1
ATOM 1794 C CA . LYS A 1 223 ? 2.464 18.869 -49.424 1.00 34.97 223 LYS A CA 1
ATOM 1795 C C . LYS A 1 223 ? 2.935 19.825 -50.515 1.00 34.97 223 LYS A C 1
ATOM 1797 O O . LYS A 1 223 ? 2.541 20.989 -50.485 1.00 34.97 223 LYS A O 1
ATOM 1802 N N . THR A 1 224 ? 3.697 19.309 -51.472 1.00 28.95 224 THR A N 1
ATOM 1803 C CA . THR A 1 224 ? 3.754 19.660 -52.913 1.00 28.95 224 THR A CA 1
ATOM 1804 C C . THR A 1 224 ? 4.848 18.754 -53.494 1.00 28.95 224 THR A C 1
ATOM 1806 O O . THR A 1 224 ? 5.946 18.753 -52.955 1.00 28.95 224 THR A O 1
ATOM 1809 N N . GLU A 1 225 ? 4.690 17.907 -54.504 1.00 30.92 225 GLU A N 1
ATOM 1810 C CA . GLU A 1 225 ? 3.629 17.554 -55.449 1.00 30.92 225 GLU A CA 1
ATOM 1811 C C . GLU A 1 225 ? 4.027 16.160 -56.006 1.00 30.92 225 GLU A C 1
ATOM 1813 O O . GLU A 1 225 ? 5.213 15.855 -56.123 1.00 30.92 225 GLU A O 1
ATOM 1818 N N . GLU A 1 226 ? 3.047 15.304 -56.290 1.00 31.27 226 GLU A N 1
ATOM 1819 C CA . GLU A 1 226 ? 3.179 14.043 -57.057 1.00 31.27 226 GLU A CA 1
ATOM 1820 C C . GLU A 1 226 ? 3.414 14.339 -58.568 1.00 31.27 226 GLU A C 1
ATOM 1822 O O . GLU A 1 226 ? 3.246 15.510 -58.924 1.00 31.27 226 GLU A O 1
ATOM 1827 N N . PRO A 1 227 ? 3.740 13.381 -59.490 1.00 37.75 227 PRO A N 1
ATOM 1828 C CA . PRO A 1 227 ? 3.226 11.991 -59.525 1.00 37.75 227 PRO A CA 1
ATOM 1829 C C . PRO A 1 227 ? 4.140 10.874 -60.110 1.00 37.75 227 PRO A C 1
ATOM 1831 O O . PRO A 1 227 ? 5.022 11.133 -60.920 1.00 37.75 227 PRO A O 1
ATOM 1834 N N . SER A 1 228 ? 3.867 9.602 -59.769 1.00 27.06 228 SER A N 1
ATOM 1835 C CA . SER A 1 228 ? 3.353 8.573 -60.714 1.00 27.06 228 SER A CA 1
ATOM 1836 C C . SER A 1 228 ? 3.481 7.122 -60.199 1.00 27.06 228 SER A C 1
ATOM 1838 O O . SER A 1 228 ? 4.573 6.683 -59.855 1.00 27.06 228 SER A O 1
ATOM 1840 N N . GLU A 1 229 ? 2.354 6.404 -60.287 1.00 29.44 229 GLU A N 1
ATOM 1841 C CA . GLU A 1 229 ? 2.152 4.997 -60.708 1.00 29.44 229 GLU A CA 1
ATOM 1842 C C . GLU A 1 229 ? 2.827 3.807 -59.980 1.00 29.44 229 GLU A C 1
ATOM 1844 O O . GLU A 1 229 ? 4.042 3.650 -59.988 1.00 29.44 229 GLU A O 1
ATOM 1849 N N . GLY A 1 230 ? 1.986 2.848 -59.540 1.00 26.55 230 GLY A N 1
ATOM 1850 C CA . GLY A 1 230 ? 2.243 1.414 -59.772 1.00 26.55 230 GLY A CA 1
ATOM 1851 C C . GLY A 1 230 ? 2.206 0.438 -58.581 1.00 26.55 230 GLY A C 1
ATOM 1852 O O . GLY A 1 230 ? 3.232 0.180 -57.972 1.00 26.55 230 GLY A O 1
ATOM 1853 N N . GLU A 1 231 ? 1.048 -0.214 -58.407 1.00 29.97 231 GLU A N 1
ATOM 1854 C CA . GLU A 1 231 ? 0.808 -1.578 -57.868 1.00 29.97 231 GLU A CA 1
ATOM 1855 C C . GLU A 1 231 ? 0.724 -1.884 -56.348 1.00 29.97 231 GLU A C 1
ATOM 1857 O O . GLU A 1 231 ? 1.373 -1.249 -55.518 1.00 29.97 231 GLU A O 1
ATOM 1862 N N . PRO A 1 232 ? -0.138 -2.862 -55.956 1.00 38.47 232 PRO A N 1
ATOM 1863 C CA . PRO A 1 232 ? -0.610 -3.023 -54.587 1.00 38.47 232 PRO A CA 1
ATOM 1864 C C . PRO A 1 232 ? 0.170 -4.106 -53.830 1.00 38.47 232 PRO A C 1
ATOM 1866 O O . PRO A 1 232 ? 0.436 -5.191 -54.345 1.00 38.47 232 PRO A O 1
ATOM 1869 N N . SER A 1 233 ? 0.466 -3.869 -52.553 1.00 28.98 233 SER A N 1
ATOM 1870 C CA . SER A 1 233 ? 0.838 -4.952 -51.642 1.00 28.98 233 SER A CA 1
ATOM 1871 C C . SER A 1 233 ? 0.157 -4.813 -50.291 1.00 28.98 233 SER A C 1
ATOM 1873 O O . SER A 1 233 ? 0.209 -3.789 -49.612 1.00 28.98 233 SER A O 1
ATOM 1875 N N . ILE A 1 234 ? -0.520 -5.909 -49.971 1.00 37.38 234 ILE A N 1
ATOM 1876 C CA . ILE A 1 234 ? -1.284 -6.232 -48.777 1.00 37.38 234 ILE A CA 1
ATOM 1877 C C . ILE A 1 234 ? -0.414 -5.973 -47.544 1.00 37.38 234 ILE A C 1
ATOM 1879 O O . ILE A 1 234 ? 0.646 -6.578 -47.398 1.00 37.38 234 ILE A O 1
ATOM 1883 N N . THR A 1 235 ? -0.863 -5.095 -46.646 1.00 29.42 235 THR A N 1
ATOM 1884 C CA . THR A 1 235 ? -0.267 -4.941 -45.314 1.00 29.42 235 THR A CA 1
ATOM 1885 C C . THR A 1 235 ? -1.294 -5.252 -44.234 1.00 29.42 235 THR A C 1
ATOM 1887 O O . THR A 1 235 ? -2.335 -4.618 -44.102 1.00 29.42 235 THR A O 1
ATOM 1890 N N . THR A 1 236 ? -0.953 -6.303 -43.500 1.00 31.23 236 THR A N 1
ATOM 1891 C CA . THR A 1 236 ? -1.563 -6.856 -42.299 1.00 31.23 236 THR A CA 1
ATOM 1892 C C . THR A 1 236 ? -1.836 -5.777 -41.250 1.00 31.23 236 THR A C 1
ATOM 1894 O O . THR A 1 236 ? -0.939 -5.017 -40.880 1.00 31.23 236 THR A O 1
ATOM 1897 N N . GLU A 1 237 ? -3.070 -5.741 -40.749 1.00 35.03 237 GLU A N 1
ATOM 1898 C CA . GLU A 1 237 ? -3.501 -4.891 -39.640 1.00 35.03 237 GLU A CA 1
ATOM 1899 C C . GLU A 1 237 ? -2.656 -5.166 -38.382 1.00 35.03 237 GLU A C 1
ATOM 1901 O O . GLU A 1 237 ? -2.649 -6.274 -37.845 1.00 35.03 237 GLU A O 1
ATOM 1906 N N . ARG A 1 238 ? -1.951 -4.141 -37.886 1.00 30.95 238 ARG A N 1
ATOM 1907 C CA . ARG A 1 238 ? -1.516 -4.068 -36.483 1.00 30.95 238 ARG A CA 1
ATOM 1908 C C . ARG A 1 238 ? -2.463 -3.130 -35.735 1.00 30.95 238 ARG A C 1
ATOM 1910 O O . ARG A 1 238 ? -2.799 -2.074 -36.276 1.00 30.95 238 ARG A O 1
ATOM 1917 N N . PRO A 1 239 ? -2.887 -3.484 -34.512 1.00 32.62 239 PRO A N 1
ATOM 1918 C CA . PRO A 1 239 ? -3.911 -2.746 -33.796 1.00 32.62 239 PRO A CA 1
ATOM 1919 C C . PRO A 1 239 ? -3.398 -1.362 -33.393 1.00 32.62 239 PRO A C 1
ATOM 1921 O O . PRO A 1 239 ? -2.281 -1.189 -32.900 1.00 32.62 239 PRO A O 1
ATOM 1924 N N . MET A 1 240 ? -4.246 -0.370 -33.642 1.00 30.62 240 MET A N 1
ATOM 1925 C CA . MET A 1 240 ? -4.039 1.037 -33.342 1.00 30.62 240 MET A CA 1
ATOM 1926 C C . MET A 1 240 ? -4.085 1.241 -31.823 1.00 30.62 240 MET A C 1
ATOM 1928 O O . MET A 1 240 ? -5.154 1.207 -31.222 1.00 30.62 240 MET A O 1
ATOM 1932 N N . ILE A 1 241 ? -2.927 1.443 -31.193 1.00 35.12 241 ILE A N 1
ATOM 1933 C CA . ILE A 1 241 ? -2.861 1.938 -29.814 1.00 35.12 241 ILE A CA 1
ATOM 1934 C C . ILE A 1 241 ? -3.093 3.449 -29.872 1.00 35.12 241 ILE A C 1
ATOM 1936 O O . ILE A 1 241 ? -2.293 4.195 -30.448 1.00 35.12 241 ILE A O 1
ATOM 1940 N N . GLU A 1 242 ? -4.227 3.880 -29.321 1.00 34.25 242 GLU A N 1
ATOM 1941 C CA . GLU A 1 242 ? -4.623 5.280 -29.191 1.00 34.25 242 GLU A CA 1
ATOM 1942 C C . GLU A 1 242 ? -3.535 6.092 -28.477 1.00 34.25 242 GLU A C 1
ATOM 1944 O O . GLU A 1 242 ? -3.172 5.853 -27.326 1.00 34.25 242 GLU A O 1
ATOM 1949 N N . ARG A 1 243 ? -2.992 7.074 -29.200 1.00 38.88 243 ARG A N 1
ATOM 1950 C CA . ARG A 1 243 ? -2.010 8.036 -28.701 1.00 38.88 243 ARG A CA 1
ATOM 1951 C C . ARG A 1 243 ? -2.722 9.112 -27.885 1.00 38.88 243 ARG A C 1
ATOM 1953 O O . ARG A 1 243 ? -3.222 10.087 -28.448 1.00 38.88 243 ARG A O 1
ATOM 1960 N N . THR A 1 244 ? -2.725 8.978 -26.564 1.00 39.31 244 THR A N 1
ATOM 1961 C CA . THR A 1 244 ? -3.198 10.044 -25.672 1.00 39.31 244 THR A CA 1
ATOM 1962 C C . THR A 1 244 ? -2.154 11.163 -25.594 1.00 39.31 244 THR A C 1
ATOM 1964 O O . THR A 1 244 ? -0.977 10.937 -25.322 1.00 39.31 244 THR A O 1
ATOM 1967 N N . LYS A 1 245 ? -2.591 12.391 -25.891 1.00 36.44 245 LYS A N 1
ATOM 1968 C CA . LYS A 1 245 ? -1.795 13.627 -25.936 1.00 36.44 245 LYS A CA 1
ATOM 1969 C C . LYS A 1 245 ? -1.140 13.917 -24.576 1.00 36.44 245 LYS A C 1
ATOM 1971 O O . LYS A 1 245 ? -1.838 14.111 -23.591 1.00 36.44 245 LYS A O 1
ATOM 1976 N N . THR A 1 246 ? 0.188 14.021 -24.531 1.00 43.47 246 THR A N 1
ATOM 1977 C CA . THR A 1 246 ? 0.970 14.280 -23.304 1.00 43.47 246 THR A CA 1
ATOM 1978 C C . THR A 1 246 ? 1.449 15.732 -23.163 1.00 43.47 246 THR A C 1
ATOM 1980 O O . THR A 1 246 ? 2.561 15.948 -22.688 1.00 43.47 246 THR A O 1
ATOM 1983 N N . SER A 1 247 ? 0.692 16.738 -23.617 1.00 43.38 247 SER A N 1
ATOM 1984 C CA . SER A 1 247 ? 1.169 18.137 -23.597 1.00 43.38 247 SER A CA 1
ATOM 1985 C C . SER A 1 247 ? 0.589 19.037 -22.511 1.00 43.38 247 SER A C 1
ATOM 1987 O O . SER A 1 247 ? 1.001 20.184 -22.449 1.00 43.38 247 SER A O 1
ATOM 1989 N N . ASP A 1 248 ? -0.272 18.542 -21.629 1.00 37.28 248 ASP A N 1
ATOM 1990 C CA . ASP A 1 248 ? -0.671 19.274 -20.425 1.00 37.28 248 ASP A CA 1
ATOM 1991 C C . ASP A 1 248 ? -0.742 18.269 -19.280 1.00 37.28 248 ASP A C 1
ATOM 1993 O O . ASP A 1 248 ? -1.756 17.598 -19.087 1.00 37.28 248 ASP A O 1
ATOM 1997 N N . LEU A 1 249 ? 0.367 18.101 -18.550 1.00 50.34 249 LEU A N 1
ATOM 1998 C CA . LEU A 1 249 ? 0.361 17.350 -17.295 1.00 50.34 249 LEU A CA 1
ATOM 1999 C C . LEU A 1 249 ? -0.418 18.178 -16.270 1.00 50.34 249 LEU A C 1
ATOM 2001 O O . LEU A 1 249 ? 0.146 18.910 -15.458 1.00 50.34 249 LEU A O 1
ATOM 2005 N N . LYS A 1 250 ? -1.747 18.094 -16.356 1.00 49.00 250 LYS A N 1
ATOM 2006 C CA . LYS A 1 250 ? -2.637 18.426 -15.251 1.00 49.00 250 LYS A CA 1
ATOM 2007 C C . LYS A 1 250 ? -2.144 17.624 -14.037 1.00 49.00 250 LYS A C 1
ATOM 2009 O O . LYS A 1 250 ? -1.786 16.457 -14.226 1.00 49.00 250 LYS A O 1
ATOM 2014 N N . PRO A 1 251 ? -2.086 18.215 -12.828 1.00 56.84 251 PRO A N 1
ATOM 2015 C CA . PRO A 1 251 ? -1.754 17.448 -11.635 1.00 56.84 251 PRO A CA 1
ATOM 2016 C C . PRO A 1 251 ? -2.637 16.194 -11.601 1.00 56.84 251 PRO A C 1
ATOM 2018 O O . PRO A 1 251 ? -3.824 16.319 -11.932 1.00 56.84 251 PRO A O 1
ATOM 2021 N N . PRO A 1 252 ? -2.070 15.015 -11.281 1.00 59.16 252 PRO A N 1
ATOM 2022 C CA . PRO A 1 252 ? -2.814 13.763 -11.279 1.00 59.16 252 PRO A CA 1
ATOM 2023 C C . PRO A 1 252 ? -4.064 13.958 -10.428 1.00 59.16 252 PRO A C 1
ATOM 2025 O O . PRO A 1 252 ? -3.984 14.235 -9.233 1.00 59.16 252 PRO A O 1
ATOM 2028 N N . SER A 1 253 ? -5.223 13.929 -11.079 1.00 61.53 253 SER A N 1
ATOM 2029 C CA . SER A 1 253 ? -6.493 14.191 -10.420 1.00 61.53 253 SER A CA 1
ATOM 2030 C C . SER A 1 253 ? -7.162 12.864 -10.140 1.00 61.53 253 SER A C 1
ATOM 2032 O O . SER A 1 253 ? -7.373 12.090 -11.066 1.00 61.53 253 SER A O 1
ATOM 2034 N N . ILE A 1 254 ? -7.519 12.625 -8.882 1.00 68.75 254 ILE A N 1
ATOM 2035 C CA . ILE A 1 254 ? -8.271 11.438 -8.472 1.00 68.75 254 ILE A CA 1
ATOM 2036 C C . ILE A 1 254 ? -9.661 11.520 -9.115 1.00 68.75 254 ILE A C 1
ATOM 2038 O O . ILE A 1 254 ? -10.506 12.305 -8.680 1.00 68.75 254 ILE A O 1
ATOM 2042 N N . GLU A 1 255 ? -9.896 10.748 -10.176 1.00 59.66 255 GLU A N 1
ATOM 2043 C CA . GLU A 1 255 ? -11.158 10.803 -10.925 1.00 59.66 255 GLU A CA 1
ATOM 2044 C C . GLU A 1 255 ? -12.306 10.104 -10.178 1.00 59.66 255 GLU A C 1
ATOM 2046 O O . GLU A 1 255 ? -13.458 10.517 -10.307 1.00 59.66 255 GLU A O 1
ATOM 2051 N N . ASN A 1 256 ? -12.005 9.110 -9.328 1.00 65.06 256 ASN A N 1
ATOM 2052 C CA . ASN A 1 256 ? -13.006 8.314 -8.610 1.00 65.06 256 ASN A CA 1
ATOM 2053 C C . ASN A 1 256 ? -12.605 8.049 -7.147 1.00 65.06 256 ASN A C 1
ATOM 2055 O O . ASN A 1 256 ? -12.110 6.970 -6.834 1.00 65.06 256 ASN A O 1
ATOM 2059 N N . PRO A 1 257 ? -12.865 8.967 -6.198 1.00 67.06 257 PRO A N 1
ATOM 2060 C CA . PRO A 1 257 ? -12.481 8.774 -4.797 1.00 67.06 257 PRO A CA 1
ATOM 2061 C C . PRO A 1 257 ? -13.342 7.735 -4.044 1.00 67.06 257 PRO A C 1
ATOM 2063 O O . PRO A 1 257 ? -13.449 7.827 -2.825 1.00 67.06 257 PRO A O 1
ATOM 2066 N N . ASP A 1 258 ? -14.027 6.816 -4.740 1.00 67.69 258 ASP A N 1
ATOM 2067 C CA . ASP A 1 258 ? -14.893 5.743 -4.207 1.00 67.69 258 ASP A CA 1
ATOM 2068 C C . ASP A 1 258 ? -15.870 6.198 -3.086 1.00 67.69 258 ASP A C 1
ATOM 2070 O O . ASP A 1 258 ? -16.260 5.446 -2.197 1.00 67.69 258 ASP A O 1
ATOM 2074 N N . GLY A 1 259 ? -16.283 7.474 -3.104 1.00 80.31 259 GLY A N 1
ATOM 2075 C CA . GLY A 1 259 ? -17.128 8.083 -2.066 1.00 80.31 259 GLY A CA 1
ATOM 2076 C C . GLY A 1 259 ? -16.428 8.340 -0.720 1.00 80.31 259 GLY A C 1
ATOM 2077 O O . GLY A 1 259 ? -17.057 8.875 0.195 1.00 80.31 259 GLY A O 1
ATOM 2078 N N . VAL A 1 260 ? -15.133 8.036 -0.596 1.00 87.00 260 VAL A N 1
ATOM 2079 C CA . VAL A 1 260 ? -14.321 8.197 0.622 1.00 87.00 260 VAL A CA 1
ATOM 2080 C C . VAL A 1 260 ? -14.233 9.656 1.057 1.00 87.00 260 VAL A C 1
ATOM 2082 O O . VAL A 1 260 ? -14.468 9.968 2.222 1.00 87.00 260 VAL A O 1
ATOM 2085 N N . ILE A 1 261 ? -13.965 10.574 0.124 1.00 89.00 261 ILE A N 1
ATOM 2086 C CA . ILE A 1 261 ? -13.893 12.013 0.431 1.00 89.00 261 ILE A CA 1
ATOM 2087 C C . ILE A 1 261 ? -15.251 12.520 0.936 1.00 89.00 261 ILE A C 1
ATOM 2089 O O . ILE A 1 261 ? -15.322 13.246 1.925 1.00 89.00 261 ILE A O 1
ATOM 2093 N N . GLN A 1 262 ? -16.352 12.092 0.309 1.00 88.25 262 GLN A N 1
ATOM 2094 C CA . GLN A 1 262 ? -17.700 12.456 0.758 1.00 88.25 262 GLN A CA 1
ATOM 2095 C C . GLN A 1 262 ? -18.003 11.893 2.150 1.00 88.25 262 GLN A C 1
ATOM 2097 O O . GLN A 1 262 ? -18.588 12.590 2.982 1.00 88.25 262 GLN A O 1
ATOM 2102 N N . PHE A 1 263 ? -17.584 10.653 2.418 1.00 89.62 263 PHE A N 1
ATOM 2103 C CA . PHE A 1 263 ? -17.681 10.042 3.738 1.00 89.62 263 PHE A CA 1
ATOM 2104 C C . PHE A 1 263 ? -16.912 10.864 4.782 1.00 89.62 263 PHE A C 1
ATOM 2106 O O . PHE A 1 263 ? -17.502 11.239 5.790 1.00 89.62 263 PHE A O 1
ATOM 2113 N N . LEU A 1 264 ? -15.653 11.223 4.512 1.00 91.25 264 LEU A N 1
ATOM 2114 C CA . LEU A 1 264 ? -14.814 12.032 5.404 1.00 91.25 264 LEU A CA 1
ATOM 2115 C C . LEU A 1 264 ? -15.426 13.404 5.705 1.00 91.25 264 LEU A C 1
ATOM 2117 O O . LEU A 1 264 ? -15.467 13.817 6.860 1.00 91.25 264 LEU A O 1
ATOM 2121 N N . LEU A 1 265 ? -15.943 14.104 4.690 1.00 90.88 265 LEU A N 1
ATOM 2122 C CA . LEU A 1 265 ? -16.583 15.413 4.866 1.00 90.88 265 LEU A CA 1
ATOM 2123 C C . LEU A 1 265 ? -17.873 15.321 5.689 1.00 90.88 265 LEU A C 1
ATOM 2125 O O . LEU A 1 265 ? -18.143 16.181 6.535 1.00 90.88 265 LEU A O 1
ATOM 2129 N N . LYS A 1 266 ? -18.667 14.269 5.464 1.00 90.25 266 LYS A N 1
ATOM 2130 C CA . LYS A 1 266 ? -19.871 13.997 6.252 1.00 90.25 266 LYS A CA 1
ATOM 2131 C C . LYS A 1 266 ? -19.517 13.672 7.701 1.00 90.25 266 LYS A C 1
ATOM 2133 O O . LYS A 1 266 ? -20.150 14.206 8.611 1.00 90.25 266 LYS A O 1
ATOM 2138 N N . GLU A 1 267 ? -18.509 12.830 7.904 1.00 90.31 267 GLU A N 1
ATOM 2139 C CA . GLU A 1 267 ? -18.014 12.454 9.224 1.00 90.31 267 GLU A CA 1
ATOM 2140 C C . GLU A 1 267 ? -17.508 13.703 9.959 1.00 90.31 267 GLU A C 1
ATOM 2142 O O . GLU A 1 267 ? -17.999 14.002 11.042 1.00 90.31 267 GLU A O 1
ATOM 2147 N N . LEU A 1 268 ? -16.652 14.522 9.337 1.00 89.62 268 LEU A N 1
ATOM 2148 C CA . LEU A 1 268 ? -16.155 15.779 9.910 1.00 89.62 268 LEU A CA 1
ATOM 2149 C C . LEU A 1 268 ? -17.292 16.732 10.304 1.00 89.62 268 LEU A C 1
ATOM 2151 O O . LEU A 1 268 ? -17.275 17.300 11.394 1.00 89.62 268 LEU A O 1
ATOM 2155 N N . SER A 1 269 ? -18.305 16.872 9.444 1.00 87.62 269 SER A N 1
ATOM 2156 C CA . SER A 1 269 ? -19.475 17.716 9.719 1.00 87.62 269 SER A CA 1
ATOM 2157 C C . SER A 1 269 ? -20.267 17.227 10.935 1.00 87.62 269 SER A C 1
ATOM 2159 O O . SER A 1 269 ? -20.763 18.040 11.711 1.00 87.62 269 SER A O 1
ATOM 2161 N N . SER A 1 270 ? -20.354 15.908 11.136 1.00 86.62 270 SER A N 1
ATOM 2162 C CA . SER A 1 270 ? -21.057 15.317 12.282 1.00 86.62 270 SER A CA 1
ATOM 2163 C C . SER A 1 270 ? -20.373 15.591 13.627 1.00 86.62 270 SER A C 1
ATOM 2165 O O . SER A 1 270 ? -21.050 15.630 14.651 1.00 86.62 270 SER A O 1
ATOM 2167 N N . TYR A 1 271 ? -19.063 15.861 13.623 1.00 81.50 271 TYR A N 1
ATOM 2168 C CA . TYR A 1 271 ? -18.307 16.303 14.797 1.00 81.50 271 TYR A CA 1
ATOM 2169 C C . TYR A 1 271 ? -17.891 17.763 14.661 1.00 81.50 271 TYR A C 1
ATOM 2171 O O . TYR A 1 271 ? -16.807 18.106 15.093 1.00 81.50 271 TYR A O 1
ATOM 2179 N N . LYS A 1 272 ? -18.682 18.651 14.058 1.00 76.38 272 LYS A N 1
ATOM 2180 C CA . LYS A 1 272 ? -18.354 20.085 14.109 1.00 76.38 272 LYS A CA 1
ATOM 2181 C C . LYS A 1 272 ? -18.643 20.664 15.500 1.00 76.38 272 LYS A C 1
ATOM 2183 O O . LYS A 1 272 ? -17.780 21.306 16.099 1.00 76.38 272 LYS A O 1
ATOM 2188 N N . ASP A 1 273 ? -19.805 20.315 16.049 1.00 73.88 273 ASP A N 1
ATOM 2189 C CA . ASP A 1 273 ? -20.370 20.930 17.260 1.00 73.88 273 ASP A CA 1
ATOM 2190 C C . ASP A 1 273 ? -20.364 19.993 18.488 1.00 73.88 273 ASP A C 1
ATOM 2192 O O . ASP A 1 273 ? -20.918 20.313 19.533 1.00 73.88 273 ASP A O 1
ATOM 2196 N N . VAL A 1 274 ? -19.750 18.807 18.381 1.00 77.69 274 VAL A N 1
ATOM 2197 C CA . VAL A 1 274 ? -19.699 17.810 19.469 1.00 77.69 274 VAL A CA 1
ATOM 2198 C C . VAL A 1 274 ? -18.474 18.036 20.358 1.00 77.69 274 VAL A C 1
ATOM 2200 O O . VAL A 1 274 ? -17.371 17.646 19.982 1.00 77.69 274 VAL A O 1
ATOM 2203 N N . GLU A 1 275 ? -18.632 18.660 21.517 1.00 73.25 275 GLU A N 1
ATOM 2204 C CA . GLU A 1 275 ? -17.518 18.882 22.451 1.00 73.25 275 GLU A CA 1
ATOM 2205 C C . GLU A 1 275 ? -17.181 17.625 23.272 1.00 73.25 275 GLU A C 1
ATOM 2207 O O . GLU A 1 275 ? -18.047 16.790 23.557 1.00 73.25 275 GLU A O 1
ATOM 2212 N N . ASP A 1 276 ? -15.904 17.476 23.644 1.00 74.06 276 ASP A N 1
ATOM 2213 C CA . ASP A 1 276 ? -15.487 16.469 24.622 1.00 74.06 276 ASP A CA 1
ATOM 2214 C C . ASP A 1 276 ? -16.123 16.790 25.979 1.00 74.06 276 ASP A C 1
ATOM 2216 O O . ASP A 1 276 ? -16.151 17.944 26.405 1.00 74.06 276 ASP A O 1
ATOM 2220 N N . LYS A 1 277 ? -16.642 15.773 26.681 1.00 64.19 277 LYS A N 1
ATOM 2221 C CA . LYS A 1 277 ? -17.150 15.977 28.044 1.00 64.19 277 LYS A CA 1
ATOM 2222 C C . LYS A 1 277 ? -15.996 16.470 28.916 1.00 64.19 277 LYS A C 1
ATOM 2224 O O . LYS A 1 277 ? -15.025 15.736 29.084 1.00 64.19 277 LYS A O 1
ATOM 2229 N N . GLU A 1 278 ? -16.116 17.670 29.485 1.00 53.09 278 GLU A N 1
ATOM 2230 C CA . GLU A 1 278 ? -15.148 18.187 30.455 1.00 53.09 278 GLU A CA 1
ATOM 2231 C C . GLU A 1 278 ? -14.973 17.175 31.594 1.00 53.09 278 GLU A C 1
ATOM 2233 O O . GLU A 1 278 ? -15.890 16.914 32.380 1.00 53.09 278 GLU A O 1
ATOM 2238 N N . VAL A 1 279 ? -13.786 16.574 31.680 1.00 53.34 279 VAL A N 1
ATOM 2239 C CA . VAL A 1 279 ? -13.410 15.754 32.828 1.00 53.34 279 VAL A CA 1
ATOM 2240 C C . VAL A 1 279 ? -13.117 16.724 33.965 1.00 53.34 279 VAL A C 1
ATOM 2242 O O . VAL A 1 279 ? -12.032 17.299 34.040 1.00 53.34 279 VAL A O 1
ATOM 2245 N N . GLN A 1 280 ? -14.106 16.948 34.832 1.00 37.78 280 GLN A N 1
ATOM 2246 C CA . GLN A 1 280 ? -13.897 17.744 36.038 1.00 37.78 280 GLN A CA 1
ATOM 2247 C C . GLN A 1 280 ? -12.755 17.123 36.863 1.00 37.78 280 GLN A C 1
ATOM 2249 O O . GLN A 1 280 ? -12.773 15.911 37.105 1.00 37.78 280 GLN A O 1
ATOM 2254 N N . PRO A 1 281 ? -11.762 17.914 37.306 1.00 46.75 281 PRO A N 1
ATOM 2255 C CA . PRO A 1 281 ? -10.719 17.404 38.182 1.00 46.75 281 PRO A CA 1
ATOM 2256 C C . PRO A 1 281 ? -11.346 16.926 39.504 1.00 46.75 281 PRO A C 1
ATOM 2258 O O . PRO A 1 281 ? -12.291 17.554 39.995 1.00 46.75 281 PRO A O 1
ATOM 2261 N N . PRO A 1 282 ? -10.855 15.823 40.103 1.00 45.31 282 PRO A N 1
ATOM 2262 C CA . PRO A 1 282 ? -11.376 15.343 41.374 1.00 45.31 282 PRO A CA 1
ATOM 2263 C C . PRO A 1 282 ? -11.207 16.431 42.439 1.00 45.31 282 PRO A C 1
ATOM 2265 O O . PRO A 1 282 ? -10.114 16.959 42.650 1.00 45.31 282 PRO A O 1
ATOM 2268 N N . LYS A 1 283 ? -12.315 16.780 43.099 1.00 39.50 283 LYS A N 1
ATOM 2269 C CA . LYS A 1 283 ? -12.348 17.717 44.226 1.00 39.50 283 LYS A CA 1
ATOM 2270 C C . LYS A 1 283 ? -11.391 17.202 45.316 1.00 39.50 283 LYS A C 1
ATOM 2272 O O . LYS A 1 283 ? -11.542 16.047 45.716 1.00 39.50 283 LYS A O 1
ATOM 2277 N N . PRO A 1 284 ? -10.431 18.003 45.812 1.00 42.09 284 PRO A N 1
ATOM 2278 C CA . PRO A 1 284 ? -9.570 17.567 46.900 1.00 42.09 284 PRO A CA 1
ATOM 2279 C C . PRO A 1 284 ? -10.406 17.474 48.178 1.00 42.09 284 PRO A C 1
ATOM 2281 O O . PRO A 1 284 ? -10.887 18.481 48.697 1.00 42.09 284 PRO A O 1
ATOM 2284 N N . THR A 1 285 ? -10.613 16.259 48.676 1.00 34.91 285 THR A N 1
ATOM 2285 C CA . THR A 1 285 ? -11.201 16.032 49.995 1.00 34.91 285 THR A CA 1
ATOM 2286 C C . THR A 1 285 ? -10.152 16.404 51.040 1.00 34.91 285 THR A C 1
ATOM 2288 O O . THR A 1 285 ? -9.188 15.674 51.254 1.00 34.91 285 THR A O 1
ATOM 2291 N N . SER A 1 286 ? -10.313 17.564 51.672 1.00 42.34 286 SER A N 1
ATOM 2292 C CA . SER A 1 286 ? -9.586 17.920 52.887 1.00 42.34 286 SER A CA 1
ATOM 2293 C C . SER A 1 286 ? -10.045 17.003 54.022 1.00 42.34 286 SER A C 1
ATOM 2295 O O . SER A 1 286 ? -11.199 17.084 54.440 1.00 42.34 286 SER A O 1
ATOM 2297 N N . SER A 1 287 ? -9.160 16.145 54.523 1.00 35.56 287 SER A N 1
ATOM 2298 C CA . SER A 1 287 ? -9.326 15.524 55.837 1.00 35.56 287 SER A CA 1
ATOM 2299 C C . SER A 1 287 ? -8.226 16.054 56.742 1.00 35.56 287 SER A C 1
ATOM 2301 O O . SER A 1 287 ? -7.046 15.797 56.512 1.00 35.56 287 SER A O 1
ATOM 2303 N N . GLU A 1 288 ? -8.635 16.821 57.747 1.00 35.62 288 GLU A N 1
ATOM 2304 C CA . GLU A 1 288 ? -7.812 17.218 58.885 1.00 35.62 288 GLU A CA 1
ATOM 2305 C C . GLU A 1 288 ? -7.294 15.977 59.636 1.00 35.62 288 GLU A C 1
ATOM 2307 O O . GLU A 1 288 ? -7.975 14.953 59.733 1.00 35.62 288 GLU A O 1
ATOM 2312 N N . ALA A 1 289 ? -6.065 16.081 60.146 1.00 35.78 289 ALA A N 1
ATOM 2313 C CA . ALA A 1 289 ? -5.433 15.131 61.065 1.00 35.78 289 ALA A CA 1
ATOM 2314 C C . ALA A 1 289 ? -6.009 15.273 62.499 1.00 35.78 289 ALA A C 1
ATOM 2316 O O . ALA A 1 289 ? -6.760 16.215 62.756 1.00 35.78 289 ALA A O 1
ATOM 2317 N N . PRO A 1 290 ? -5.632 14.409 63.468 1.00 37.16 290 PRO A N 1
ATOM 2318 C CA . PRO A 1 290 ? -4.422 14.736 64.237 1.00 37.16 290 PRO A CA 1
ATOM 2319 C C . PRO A 1 290 ? -3.547 13.544 64.686 1.00 37.16 290 PRO A C 1
ATOM 2321 O O . PRO A 1 290 ? -3.925 12.377 64.647 1.00 37.16 290 PRO A O 1
ATOM 2324 N N . ALA A 1 291 ? -2.335 13.919 65.100 1.00 33.25 291 ALA A N 1
ATOM 2325 C CA . ALA A 1 291 ? -1.148 13.129 65.415 1.00 33.25 291 ALA A CA 1
ATOM 2326 C C . ALA A 1 291 ? -1.171 12.339 66.745 1.00 33.25 291 ALA A C 1
ATOM 2328 O O . ALA A 1 291 ? -1.874 12.707 67.683 1.00 33.25 291 ALA A O 1
ATOM 2329 N N . ALA A 1 292 ? -0.275 11.347 66.861 1.00 29.72 292 ALA A N 1
ATOM 2330 C CA . ALA A 1 292 ? 0.303 10.869 68.125 1.00 29.72 292 ALA A CA 1
ATOM 2331 C C . ALA A 1 292 ? 1.726 10.303 67.896 1.00 29.72 292 ALA A C 1
ATOM 2333 O O . ALA A 1 292 ? 2.027 9.787 66.821 1.00 29.72 292 ALA A O 1
ATOM 2334 N N . ALA A 1 293 ? 2.600 10.458 68.894 1.00 31.09 293 ALA A N 1
ATOM 2335 C CA . ALA A 1 293 ? 4.062 10.413 68.820 1.00 31.09 293 ALA A CA 1
ATOM 2336 C C . ALA A 1 293 ? 4.719 9.168 69.482 1.00 31.09 293 ALA A C 1
ATOM 2338 O O . ALA A 1 293 ? 4.213 8.709 70.500 1.00 31.09 293 ALA A O 1
ATOM 2339 N N . THR A 1 294 ? 5.870 8.749 68.902 1.00 30.09 294 THR A N 1
ATOM 2340 C CA . THR A 1 294 ? 7.141 8.181 69.478 1.00 30.09 294 THR A CA 1
ATOM 2341 C C . THR A 1 294 ? 7.161 6.849 70.285 1.00 30.09 294 THR A C 1
ATOM 2343 O O . THR A 1 294 ? 6.128 6.447 70.805 1.00 30.09 294 THR A O 1
ATOM 2346 N N . PRO A 1 295 ? 8.342 6.215 70.576 1.00 44.34 295 PRO A N 1
ATOM 2347 C CA . PRO A 1 295 ? 9.579 5.928 69.791 1.00 44.34 295 PRO A CA 1
ATOM 2348 C C . PRO A 1 295 ? 10.211 4.507 70.077 1.00 44.34 295 PRO A C 1
ATOM 2350 O O . PRO A 1 295 ? 9.572 3.663 70.696 1.00 44.34 295 PRO A O 1
ATOM 2353 N N . SER A 1 296 ? 11.504 4.317 69.721 1.00 27.86 296 SER A N 1
ATOM 2354 C CA . SER A 1 296 ? 12.520 3.263 70.060 1.00 27.86 296 SER A CA 1
ATOM 2355 C C . SER A 1 296 ? 12.724 2.143 69.014 1.00 27.86 296 SER A C 1
ATOM 2357 O O . SER A 1 296 ? 11.759 1.503 68.618 1.00 27.86 296 SER A O 1
ATOM 2359 N N . ASP A 1 297 ? 13.874 1.978 68.337 1.00 27.55 297 ASP A N 1
ATOM 2360 C CA . ASP A 1 297 ? 15.315 1.856 68.698 1.00 27.55 297 ASP A CA 1
ATOM 2361 C C . ASP A 1 297 ? 15.745 0.390 68.894 1.00 27.55 297 ASP A C 1
ATOM 2363 O O . ASP A 1 297 ? 15.324 -0.214 69.872 1.00 27.55 297 ASP A O 1
ATOM 2367 N N . VAL A 1 298 ? 16.560 -0.147 67.964 1.00 36.19 298 VAL A N 1
ATOM 2368 C CA . VAL A 1 298 ? 17.653 -1.116 68.211 1.00 36.19 298 VAL A CA 1
ATOM 2369 C C . VAL A 1 298 ? 18.671 -1.033 67.053 1.00 36.19 298 VAL A C 1
ATOM 2371 O O . VAL A 1 298 ? 18.379 -1.423 65.920 1.00 36.19 298 VAL A O 1
ATOM 2374 N N . GLU A 1 299 ? 19.874 -0.546 67.363 1.00 31.03 299 GLU A N 1
ATOM 2375 C CA . GLU A 1 299 ? 21.120 -0.667 66.590 1.00 31.03 299 GLU A CA 1
ATOM 2376 C C . GLU A 1 299 ? 21.694 -2.100 66.602 1.00 31.03 299 GLU A C 1
ATOM 2378 O O . GLU A 1 299 ? 21.625 -2.801 67.611 1.00 31.03 299 GLU A O 1
ATOM 2383 N N . MET A 1 300 ? 22.410 -2.489 65.538 1.00 37.72 300 MET A N 1
ATOM 2384 C CA . MET A 1 300 ? 23.611 -3.319 65.693 1.00 37.72 300 MET A CA 1
ATOM 2385 C C . MET A 1 300 ? 24.643 -2.995 64.601 1.00 37.72 300 MET A C 1
ATOM 2387 O O . MET A 1 300 ? 24.406 -3.183 63.408 1.00 37.72 300 MET A O 1
ATOM 2391 N N . SER A 1 301 ? 25.775 -2.472 65.059 1.00 31.28 301 SER A N 1
ATOM 2392 C CA . SER A 1 301 ? 27.004 -2.137 64.334 1.00 31.28 301 SER A CA 1
ATOM 2393 C C . SER A 1 301 ? 27.847 -3.383 64.024 1.00 31.28 301 SER A C 1
ATOM 2395 O O . SER A 1 301 ? 27.808 -4.315 64.822 1.00 31.28 301 SER A O 1
ATOM 2397 N N . ASP A 1 302 ? 28.673 -3.372 62.961 1.00 25.92 302 ASP A N 1
ATOM 2398 C CA . ASP A 1 302 ? 30.144 -3.427 63.125 1.00 25.92 302 ASP A CA 1
ATOM 2399 C C . ASP A 1 302 ? 30.968 -3.142 61.834 1.00 25.92 302 ASP A C 1
ATOM 2401 O O . ASP A 1 302 ? 30.744 -3.726 60.777 1.00 25.92 302 ASP A O 1
ATOM 2405 N N . SER A 1 303 ? 31.951 -2.248 62.006 1.00 32.62 303 SER A N 1
ATOM 2406 C CA . SER A 1 303 ? 33.333 -2.170 61.479 1.00 32.62 303 SER A CA 1
ATOM 2407 C C . SER A 1 303 ? 33.744 -2.108 59.981 1.00 32.62 303 SER A C 1
ATOM 2409 O O . SER A 1 303 ? 33.875 -3.100 59.272 1.00 32.62 303 SER A O 1
ATOM 2411 N N . THR A 1 304 ? 34.138 -0.874 59.624 1.00 29.91 304 THR A N 1
ATOM 2412 C CA . THR A 1 304 ? 35.180 -0.279 58.726 1.00 29.91 304 THR A CA 1
ATOM 2413 C C . THR A 1 304 ? 36.539 -1.032 58.562 1.00 29.91 304 THR A C 1
ATOM 2415 O O . THR A 1 304 ? 36.796 -1.910 59.383 1.00 29.91 304 THR A O 1
ATOM 2418 N N . PRO A 1 305 ? 37.472 -0.699 57.605 1.00 40.72 305 PRO A N 1
ATOM 2419 C CA . PRO A 1 305 ? 38.059 0.647 57.383 1.00 40.72 305 PRO A CA 1
ATOM 2420 C C . PRO A 1 305 ? 38.355 1.147 55.936 1.00 40.72 305 PRO A C 1
ATOM 2422 O O . PRO A 1 305 ? 38.494 0.406 54.969 1.00 40.72 305 PRO A O 1
ATOM 2425 N N . THR A 1 306 ? 38.465 2.481 55.906 1.00 32.56 306 THR A N 1
ATOM 2426 C CA . THR A 1 306 ? 38.879 3.557 54.961 1.00 32.56 306 THR A CA 1
ATOM 2427 C C . THR A 1 306 ? 40.319 3.421 54.379 1.00 32.56 306 THR A C 1
ATOM 2429 O O . THR A 1 306 ? 40.982 2.479 54.813 1.00 32.56 306 THR A O 1
ATOM 2432 N N . PRO A 1 307 ? 40.888 4.299 53.479 1.00 44.03 307 PRO A N 1
ATOM 2433 C CA . PRO A 1 307 ? 40.832 5.790 53.494 1.00 44.03 307 PRO A CA 1
ATOM 2434 C C . PRO A 1 307 ? 40.831 6.566 52.129 1.00 44.03 307 PRO A C 1
ATOM 2436 O O . PRO A 1 307 ? 41.341 6.094 51.123 1.00 44.03 307 PRO A O 1
ATOM 2439 N N . VAL A 1 308 ? 40.077 7.678 52.011 1.00 32.03 308 VAL A N 1
ATOM 2440 C CA . VAL A 1 308 ? 40.445 9.127 52.146 1.00 32.03 308 VAL A CA 1
ATOM 2441 C C . VAL A 1 308 ? 40.993 9.791 50.867 1.00 32.03 308 VAL A C 1
ATOM 2443 O O . VAL A 1 308 ? 42.063 9.421 50.401 1.00 32.03 308 VAL A O 1
ATOM 2446 N N . ALA A 1 309 ? 40.307 10.846 50.388 1.00 30.48 309 ALA A N 1
ATOM 2447 C CA . ALA A 1 309 ? 40.852 12.214 50.249 1.00 30.48 309 ALA A CA 1
ATOM 2448 C C . ALA A 1 309 ? 39.814 13.204 49.658 1.00 30.48 309 ALA A C 1
ATOM 2450 O O . ALA A 1 309 ? 39.504 13.175 48.472 1.00 30.48 309 ALA A O 1
ATOM 2451 N N . GLU A 1 310 ? 39.331 14.110 50.507 1.00 31.80 310 GLU A N 1
ATOM 2452 C CA . GLU A 1 310 ? 38.799 15.458 50.203 1.00 31.80 310 GLU A CA 1
ATOM 2453 C C . GLU A 1 310 ? 39.886 16.475 50.662 1.00 31.80 310 GLU A C 1
ATOM 2455 O O . GLU A 1 310 ? 40.761 16.019 51.415 1.00 31.80 310 GLU A O 1
ATOM 2460 N N . PRO A 1 311 ? 39.909 17.799 50.315 1.00 44.12 311 PRO A N 1
ATOM 2461 C CA . PRO A 1 311 ? 38.806 18.739 50.643 1.00 44.12 311 PRO A CA 1
ATOM 2462 C C . PRO A 1 311 ? 38.637 20.072 49.821 1.00 44.12 311 PRO A C 1
ATOM 2464 O O . PRO A 1 311 ? 39.607 20.653 49.348 1.00 44.12 311 PRO A O 1
ATOM 2467 N N . ALA A 1 312 ? 37.389 20.598 49.809 1.00 30.94 312 ALA A N 1
ATOM 2468 C CA . ALA A 1 312 ? 36.930 21.993 50.111 1.00 30.94 312 ALA A CA 1
ATOM 2469 C C . ALA A 1 312 ? 37.344 23.239 49.239 1.00 30.94 312 ALA A C 1
ATOM 2471 O O . ALA A 1 312 ? 38.335 23.172 48.522 1.00 30.94 312 ALA A O 1
ATOM 2472 N N . PRO A 1 313 ? 36.766 24.472 49.418 1.00 44.09 313 PRO A N 1
ATOM 2473 C CA . PRO A 1 313 ? 35.354 24.924 49.609 1.00 44.09 313 PRO A CA 1
ATOM 2474 C C . PRO A 1 313 ? 34.939 26.298 48.936 1.00 44.09 313 PRO A C 1
ATOM 2476 O O . PRO A 1 313 ? 35.776 27.015 48.396 1.00 44.09 313 PRO A O 1
ATOM 2479 N N . THR A 1 314 ? 33.660 26.717 49.144 1.00 31.03 314 THR A N 1
ATOM 2480 C CA . THR A 1 314 ? 33.026 28.095 49.176 1.00 31.03 314 THR A CA 1
ATOM 2481 C C . THR A 1 314 ? 32.456 28.770 47.892 1.00 31.03 314 THR A C 1
ATOM 2483 O O . THR A 1 314 ? 32.903 28.437 46.802 1.00 31.03 314 THR A O 1
ATOM 2486 N N . PRO A 1 315 ? 31.569 29.810 47.974 1.00 41.22 315 PRO A N 1
ATOM 2487 C CA . PRO A 1 315 ? 30.303 29.940 48.738 1.00 41.22 315 PRO A CA 1
ATOM 2488 C C . PRO A 1 315 ? 29.104 30.607 47.965 1.00 41.22 315 PRO A C 1
ATOM 2490 O O . PRO A 1 315 ? 29.284 31.302 46.974 1.00 41.22 315 PRO A O 1
ATOM 2493 N N . SER A 1 316 ? 27.881 30.401 48.489 1.00 33.19 316 SER A N 1
ATOM 2494 C CA . SER A 1 316 ? 26.628 31.218 48.487 1.00 33.19 316 SER A CA 1
ATOM 2495 C C . SER A 1 316 ? 26.288 32.267 47.399 1.00 33.19 316 SER A C 1
ATOM 2497 O O . SER A 1 316 ? 26.984 33.273 47.268 1.00 33.19 316 SER A O 1
ATOM 2499 N N . THR A 1 317 ? 25.067 32.194 46.836 1.00 31.02 317 THR A N 1
ATOM 2500 C CA . THR A 1 317 ? 24.128 33.347 46.776 1.00 31.02 317 THR A CA 1
ATOM 2501 C C . THR A 1 317 ? 22.666 32.926 46.561 1.00 31.02 317 THR A C 1
ATOM 2503 O O . THR A 1 317 ? 22.373 31.892 45.967 1.00 31.02 317 THR A O 1
ATOM 2506 N N . ASP A 1 318 ? 21.789 33.751 47.123 1.00 30.42 318 ASP A N 1
ATOM 2507 C CA . ASP A 1 318 ? 20.356 33.620 47.378 1.00 30.42 318 ASP A CA 1
ATOM 2508 C C . ASP A 1 318 ? 19.406 33.588 46.165 1.00 30.42 318 ASP A C 1
ATOM 2510 O O . ASP A 1 318 ? 19.642 34.220 45.142 1.00 30.42 318 ASP A O 1
ATOM 2514 N N . SER A 1 319 ? 18.274 32.910 46.399 1.00 32.62 319 SER A N 1
ATOM 2515 C CA . SER A 1 319 ? 16.886 33.296 46.088 1.00 32.62 319 SER A CA 1
ATOM 2516 C C . SER A 1 319 ? 16.526 33.851 44.701 1.00 32.62 319 SER A C 1
ATOM 2518 O O . SER A 1 319 ? 16.778 35.009 44.406 1.00 32.62 319 SER A O 1
ATOM 2520 N N . GLU A 1 320 ? 15.720 33.090 43.949 1.00 32.75 320 GLU A N 1
ATOM 2521 C CA . GLU A 1 320 ? 14.416 33.572 43.461 1.00 32.75 320 GLU A CA 1
ATOM 2522 C C . GLU A 1 320 ? 13.531 32.405 42.993 1.00 32.75 320 GLU A C 1
ATOM 2524 O O . GLU A 1 320 ? 13.945 31.495 42.270 1.00 32.75 320 GLU A O 1
ATOM 2529 N N . ALA A 1 321 ? 12.293 32.415 43.481 1.00 42.00 321 ALA A N 1
ATOM 2530 C CA . ALA A 1 321 ? 11.282 31.395 43.274 1.00 42.00 321 ALA A CA 1
ATOM 2531 C C . ALA A 1 321 ? 10.914 31.253 41.788 1.00 42.00 321 ALA A C 1
ATOM 2533 O O . ALA A 1 321 ? 10.245 32.110 41.213 1.00 42.00 321 ALA A O 1
ATOM 2534 N N . LYS A 1 322 ? 11.270 30.118 41.176 1.00 36.66 322 LYS A N 1
ATOM 2535 C CA . LYS A 1 322 ? 10.645 29.681 39.925 1.00 36.66 322 LYS A CA 1
ATOM 2536 C C . LYS A 1 322 ? 9.258 29.139 40.238 1.00 36.66 322 LYS A C 1
ATOM 2538 O O . LYS A 1 322 ? 9.086 27.976 40.595 1.00 36.66 322 LYS A O 1
ATOM 2543 N N . GLN A 1 323 ? 8.282 30.027 40.107 1.00 38.50 323 GLN A N 1
ATOM 2544 C CA . GLN A 1 323 ? 6.883 29.695 39.889 1.00 38.50 323 GLN A CA 1
ATOM 2545 C C . GLN A 1 323 ? 6.833 28.615 38.799 1.00 38.50 323 GLN A C 1
ATOM 2547 O O . GLN A 1 323 ? 7.262 28.836 37.669 1.00 38.50 323 GLN A O 1
ATOM 2552 N N . SER A 1 324 ? 6.422 27.406 39.174 1.00 41.62 324 SER A N 1
ATOM 2553 C CA . SER A 1 324 ? 6.304 26.281 38.257 1.00 41.62 324 SER A CA 1
ATOM 2554 C C . SER A 1 324 ? 5.341 26.652 37.132 1.00 41.62 324 SER A C 1
ATOM 2556 O O . SER A 1 324 ? 4.157 26.880 37.393 1.00 41.62 324 SER A O 1
ATOM 2558 N N . ASP A 1 325 ? 5.852 26.684 35.902 1.00 47.44 325 ASP A N 1
ATOM 2559 C CA . ASP A 1 325 ? 5.086 26.665 34.657 1.00 47.44 325 ASP A CA 1
ATOM 2560 C C . ASP A 1 325 ? 4.204 25.408 34.635 1.00 47.44 325 ASP A C 1
ATOM 2562 O O . ASP A 1 325 ? 4.540 24.376 34.059 1.00 47.44 325 ASP A O 1
ATOM 2566 N N . ASN A 1 326 ? 3.052 25.476 35.293 1.00 51.22 326 ASN A N 1
ATOM 2567 C CA . ASN A 1 326 ? 2.033 24.440 35.242 1.00 51.22 326 ASN A CA 1
ATOM 2568 C C . ASN A 1 326 ? 1.121 24.725 34.040 1.00 51.22 326 ASN A C 1
ATOM 2570 O O . ASN A 1 326 ? -0.094 24.871 34.176 1.00 51.22 326 ASN A O 1
ATOM 2574 N N . LYS A 1 327 ? 1.714 24.863 32.843 1.00 51.47 327 LYS A N 1
ATOM 2575 C CA . LYS A 1 327 ? 0.932 24.792 31.605 1.00 51.47 327 LYS A CA 1
ATOM 2576 C C . LYS A 1 327 ? 0.337 23.385 31.562 1.00 51.47 327 LYS A C 1
ATOM 2578 O O . LYS A 1 327 ? 1.111 22.426 31.552 1.00 51.47 327 LYS A O 1
ATOM 2583 N N . PRO A 1 328 ? -0.997 23.228 31.560 1.00 62.94 328 PRO A N 1
ATOM 2584 C CA . PRO A 1 328 ? -1.590 21.907 31.455 1.00 62.94 328 PRO A CA 1
ATOM 2585 C C . PRO A 1 328 ? -1.111 21.271 30.146 1.00 62.94 328 PRO A C 1
ATOM 2587 O O . PRO A 1 328 ? -1.361 21.790 29.058 1.00 62.94 328 PRO A O 1
ATOM 2590 N N . VAL A 1 329 ? -0.358 20.175 30.258 1.00 72.62 329 VAL A N 1
ATOM 2591 C CA . VAL A 1 329 ? 0.072 19.381 29.106 1.00 72.62 329 VAL A CA 1
ATOM 2592 C C . VAL A 1 329 ? -1.180 18.740 28.523 1.00 72.62 329 VAL A C 1
ATOM 2594 O O . VAL A 1 329 ? -1.832 17.938 29.193 1.00 72.62 329 VAL A O 1
ATOM 2597 N N . PHE A 1 330 ? -1.533 19.117 27.295 1.00 76.44 330 PHE A N 1
ATOM 2598 C CA . PHE A 1 330 ? -2.671 18.541 26.587 1.00 76.44 330 PHE A CA 1
ATOM 2599 C C . PHE A 1 330 ? -2.472 17.030 26.429 1.00 76.44 330 PHE A C 1
ATOM 2601 O O . PHE A 1 330 ? -1.477 16.585 25.857 1.00 76.44 330 PHE A O 1
ATOM 2608 N N . LYS A 1 331 ? -3.427 16.241 26.926 1.00 77.25 331 LYS A N 1
ATOM 2609 C CA . LYS A 1 331 ? -3.445 14.787 26.757 1.00 77.25 331 LYS A CA 1
ATOM 2610 C C . LYS A 1 331 ? -4.542 14.422 25.769 1.00 77.25 331 LYS A C 1
ATOM 2612 O O . LYS A 1 331 ? -5.720 14.528 26.094 1.00 77.25 331 LYS A O 1
ATOM 2617 N N . ALA A 1 332 ? -4.157 13.961 24.580 1.00 75.81 332 ALA A N 1
ATOM 2618 C CA . ALA A 1 332 ? -5.103 13.557 23.536 1.00 75.81 332 ALA A CA 1
ATOM 2619 C C . ALA A 1 332 ? -6.075 12.459 24.011 1.00 75.81 332 ALA A C 1
ATOM 2621 O O . ALA A 1 332 ? -7.239 12.454 23.625 1.00 75.81 332 ALA A O 1
ATOM 2622 N N . GLU A 1 333 ? -5.624 11.589 24.918 1.00 75.12 333 GLU A N 1
ATOM 2623 C CA . GLU A 1 333 ? -6.433 10.561 25.588 1.00 75.12 333 GLU A CA 1
ATOM 2624 C C . GLU A 1 333 ? -7.640 11.133 26.357 1.00 75.12 333 GLU A C 1
ATOM 2626 O O . GLU A 1 333 ? -8.650 10.451 26.519 1.00 75.12 333 GLU A O 1
ATOM 2631 N N . GLN A 1 334 ? -7.545 12.379 26.839 1.00 80.75 334 GLN A N 1
ATOM 2632 C CA . GLN A 1 334 ? -8.606 13.075 27.581 1.00 80.75 334 GLN A CA 1
ATOM 2633 C C . GLN A 1 334 ? -9.571 13.834 26.658 1.00 80.75 334 GLN A C 1
ATOM 2635 O O . GLN A 1 334 ? -10.629 14.266 27.110 1.00 80.75 334 GLN A O 1
ATOM 2640 N N . HIS A 1 335 ? -9.226 13.960 25.373 1.00 85.38 335 HIS A N 1
ATOM 2641 C CA . HIS A 1 335 ? -9.991 14.687 24.360 1.00 85.38 335 HIS A CA 1
ATOM 2642 C C . HIS A 1 335 ? -10.163 13.842 23.078 1.00 85.38 335 HIS A C 1
ATOM 2644 O O . HIS A 1 335 ? -9.627 14.187 22.016 1.00 85.38 335 HIS A O 1
ATOM 2650 N N . PRO A 1 336 ? -10.856 12.688 23.158 1.00 85.56 336 PRO A N 1
ATOM 2651 C CA . PRO A 1 336 ? -10.972 11.746 22.047 1.00 85.56 336 PRO A CA 1
ATOM 2652 C C . PRO A 1 336 ? -11.733 12.315 20.842 1.00 85.56 336 PRO A C 1
ATOM 2654 O O . PRO A 1 336 ? -11.397 11.981 19.705 1.00 85.56 336 PRO A O 1
ATOM 2657 N N . ILE A 1 337 ? -12.733 13.182 21.041 1.00 87.31 337 ILE A N 1
ATOM 2658 C CA . ILE A 1 337 ? -13.457 13.798 19.922 1.00 87.31 337 ILE A CA 1
ATOM 2659 C C . ILE A 1 337 ? -12.547 14.784 19.198 1.00 87.31 337 ILE A C 1
ATOM 2661 O O . ILE A 1 337 ? -12.473 14.743 17.968 1.00 87.31 337 ILE A O 1
ATOM 2665 N N . PHE A 1 338 ? -11.807 15.620 19.932 1.00 89.50 338 PHE A N 1
ATOM 2666 C CA . PHE A 1 338 ? -10.796 16.486 19.328 1.00 89.50 338 PHE A CA 1
ATOM 2667 C C . PHE A 1 338 ? -9.747 15.678 18.549 1.00 89.50 338 PHE A C 1
ATOM 2669 O O . PHE A 1 338 ? -9.493 15.969 17.380 1.00 89.50 338 PHE A O 1
ATOM 2676 N N . ALA A 1 339 ? -9.198 14.616 19.148 1.00 90.12 339 ALA A N 1
ATOM 2677 C CA . ALA A 1 339 ? -8.206 13.761 18.500 1.00 90.12 339 ALA A CA 1
ATOM 2678 C C . ALA A 1 339 ? -8.744 13.116 17.208 1.00 90.12 339 ALA A C 1
ATOM 2680 O O . ALA A 1 339 ? -8.055 13.107 16.187 1.00 90.12 339 ALA A O 1
ATOM 2681 N N . TYR A 1 340 ? -9.991 12.632 17.215 1.00 92.81 340 TYR A N 1
ATOM 2682 C CA . TYR A 1 340 ? -10.624 12.055 16.027 1.00 92.81 340 TYR A CA 1
ATOM 2683 C C . TYR A 1 340 ? -10.883 13.098 14.927 1.00 92.81 340 TYR A C 1
ATOM 2685 O O . TYR A 1 340 ? -10.658 12.814 13.752 1.00 92.81 340 TYR A O 1
ATOM 2693 N N . ARG A 1 341 ? -11.285 14.329 15.281 1.00 91.44 341 ARG A N 1
ATOM 2694 C CA . ARG A 1 341 ? -11.418 15.436 14.313 1.00 91.44 341 ARG A CA 1
ATOM 2695 C C . ARG A 1 341 ? -10.079 15.749 13.644 1.00 91.44 341 ARG A C 1
ATOM 2697 O O . ARG A 1 341 ? -10.023 15.845 12.420 1.00 91.44 341 ARG A O 1
ATOM 2704 N N . CYS A 1 342 ? -9.006 15.875 14.428 1.00 91.38 342 CYS A N 1
ATOM 2705 C CA . CYS A 1 342 ? -7.655 16.089 13.904 1.00 91.38 342 CYS A CA 1
ATOM 2706 C C . CYS A 1 342 ? -7.229 14.956 12.968 1.00 91.38 342 CYS A C 1
ATOM 2708 O O . CYS A 1 342 ? -6.668 15.216 11.909 1.00 91.38 342 CYS A O 1
ATOM 2710 N N . PHE A 1 343 ? -7.550 13.712 13.321 1.00 93.06 343 PHE A N 1
ATOM 2711 C CA . PHE A 1 343 ? -7.289 12.555 12.474 1.00 93.06 343 PHE A CA 1
ATOM 2712 C C . PHE A 1 343 ? -8.046 12.612 11.134 1.00 93.06 343 PHE A C 1
ATOM 2714 O O . PHE A 1 343 ? -7.442 12.386 10.088 1.00 93.06 343 PHE A O 1
ATOM 2721 N N . ILE A 1 344 ? -9.337 12.965 11.129 1.00 93.31 344 ILE A N 1
ATOM 2722 C CA . ILE A 1 344 ? -10.111 13.130 9.883 1.00 93.31 344 ILE A CA 1
ATOM 2723 C C . ILE A 1 344 ? -9.519 14.246 9.015 1.00 93.31 344 ILE A C 1
ATOM 2725 O O . ILE A 1 344 ? -9.388 14.080 7.803 1.00 93.31 344 ILE A O 1
ATOM 2729 N N . LEU A 1 345 ? -9.145 15.374 9.625 1.00 92.44 345 LEU A N 1
ATOM 2730 C CA . LEU A 1 345 ? -8.494 16.478 8.917 1.00 92.44 345 LEU A CA 1
ATOM 2731 C C . LEU A 1 345 ? -7.157 16.045 8.310 1.00 92.44 345 LEU A C 1
ATOM 2733 O O . LEU A 1 345 ? -6.897 16.360 7.155 1.00 92.44 345 LEU A O 1
ATOM 2737 N N . HIS A 1 346 ? -6.351 15.280 9.048 1.00 91.94 346 HIS A N 1
ATOM 2738 C CA . HIS A 1 346 ? -5.111 14.702 8.534 1.00 91.94 346 HIS A CA 1
ATOM 2739 C C . HIS A 1 346 ? -5.391 13.791 7.330 1.00 91.94 346 HIS A C 1
ATOM 2741 O O . HIS A 1 346 ? -4.761 13.958 6.291 1.00 91.94 346 HIS A O 1
ATOM 2747 N N . CYS A 1 347 ? -6.397 12.912 7.410 1.00 93.00 347 CYS A N 1
ATOM 2748 C CA . CYS A 1 347 ? -6.805 12.090 6.268 1.00 93.00 347 CYS A CA 1
ATOM 2749 C C . CYS A 1 347 ? -7.177 12.950 5.052 1.00 93.00 347 CYS A C 1
ATOM 2751 O O . CYS A 1 347 ? -6.750 12.657 3.946 1.00 93.00 347 CYS A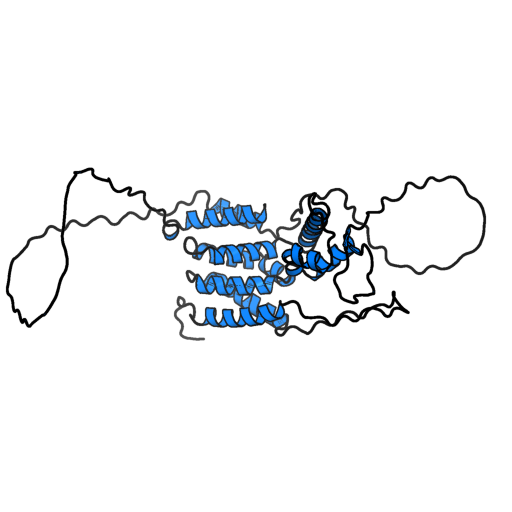 O 1
ATOM 2753 N N . LEU A 1 348 ? -7.947 14.024 5.236 1.00 91.56 348 LEU A N 1
ATOM 2754 C CA . LEU A 1 348 ? -8.320 14.913 4.132 1.00 91.56 348 LEU A CA 1
ATOM 2755 C C . LEU A 1 348 ? -7.111 15.625 3.516 1.00 91.56 348 LEU A C 1
ATOM 2757 O O . LEU A 1 348 ? -7.040 15.720 2.296 1.00 91.56 348 LEU A O 1
ATOM 2761 N N . VAL A 1 349 ? -6.170 16.103 4.334 1.00 91.12 349 VAL A N 1
ATOM 2762 C CA . VAL A 1 349 ? -4.935 16.739 3.846 1.00 91.12 349 VAL A CA 1
ATOM 2763 C C . VAL A 1 349 ? -4.108 15.751 3.027 1.00 91.12 349 VAL A C 1
ATOM 2765 O O . VAL A 1 349 ? -3.674 16.092 1.938 1.00 91.12 349 VAL A O 1
ATOM 2768 N N . GLU A 1 350 ? -3.954 14.520 3.508 1.00 89.94 350 GLU A N 1
ATOM 2769 C CA . GLU A 1 350 ? -3.165 13.479 2.838 1.00 89.94 350 GLU A CA 1
ATOM 2770 C C . GLU A 1 350 ? -3.793 12.922 1.557 1.00 89.94 350 GLU A C 1
ATOM 2772 O O . GLU A 1 350 ? -3.084 12.371 0.722 1.00 89.94 350 GLU A O 1
ATOM 2777 N N . LEU A 1 351 ? -5.115 13.022 1.400 1.00 86.94 351 LEU A N 1
ATOM 2778 C CA . LEU A 1 351 ? -5.800 12.580 0.180 1.00 86.94 351 LEU A CA 1
ATOM 2779 C C . LEU A 1 351 ? -5.956 13.691 -0.865 1.00 86.94 351 LEU A C 1
ATOM 2781 O O . LEU A 1 351 ? -6.225 13.386 -2.025 1.00 86.94 351 LEU A O 1
ATOM 2785 N N . LEU A 1 352 ? -5.874 14.960 -0.458 1.00 81.44 352 LEU A N 1
ATOM 2786 C CA . LEU A 1 352 ? -6.062 16.120 -1.339 1.00 81.44 352 LEU A CA 1
ATOM 2787 C C . LEU A 1 352 ? -4.756 16.842 -1.694 1.00 81.44 352 LEU A C 1
ATOM 2789 O O . LEU A 1 352 ? -4.764 17.639 -2.634 1.00 81.44 352 LEU A O 1
ATOM 2793 N N . GLY A 1 353 ? -3.691 16.628 -0.920 1.00 64.62 353 GLY A N 1
ATOM 2794 C CA . GLY A 1 353 ? -2.341 17.126 -1.188 1.00 64.62 353 GLY A CA 1
ATOM 2795 C C . GLY A 1 353 ? -1.532 16.115 -1.977 1.00 64.62 353 GLY A C 1
ATOM 2796 O O . GLY A 1 353 ? -0.842 16.564 -2.918 1.00 64.62 353 GLY A O 1
#

Organism: Aureobasidium melanogenum (NCBI:txid46634)

Secondary structure (DSSP, 8-state):
-----TT---THHHHHHHHHHHHHHHHTSPPPP--PPPPTT-TTPPPPPP-PPPPSS-HHHHHHHHHHHHHHGGG-TT-HHHHHHHHHHHHHHHTSHHHHHHHHSHHHHHHHHHHHHHTTTT--HHHHHHHHHHHHHHH--HHHHHHHHHHHHHHHHH-TT--SPPBHHHHHHHTHHHHHH-HHHHHHHHHHHEEES---TTSTTS--BEEEPP---------------------PPPP-------S-------S--TTHHHHHHHHHHHTSS-PPP--PPPP------------------------------------------------GGG-HHHHHHHHHHHHHHHHH-

Radius of gyration: 33.12 Å; chains: 1; bounding box: 62×55×131 Å

=== Feature glossary ===
The features interleaved in this record are:

— What the protein is —

Sequence gives the chain of amino acids in standard one-letter code (A=alanine, C=cysteine, …, Y=tyrosine), read N→C. It is the only feature that is directly encoded by the gene; all structural features are derived from the folded form of this sequence.

Database cross-references. InterPro integrates a dozen domain/family signature databases into unified entries with residue-range hits. GO terms attach function/process/location labels with evidence codes. CATH codes position the fold in a four-level structural taxonomy. Organism is the NCBI-taxonomy species name.

— Where its atoms are —

Atomic coordinates in PDBx/mmCIF format — the same representation the Protein Data Bank distributes. Each line of the _atom_site loop places one backbone atom in Cartesian space (units: ångströms, origin: arbitrary).

The six renders are orthographic views along the three Cartesian axes in both directions. Representation (cartoon, sticks, or surface) and color scheme (sequence-rainbow or by-chain) vary across proteins so the training set covers all the common visualization conventions.

— Local backbone conformation —

Eight-state secondary structure (DSSP): H is the canonical α-helix, G the tighter 3₁₀-helix, I the wider π-helix; E/B are β-structure, T and S are turns and bends, and '-' is everything else. DSSP derives these from the pattern of main-chain N–H···O=C hydrogen bonds, not from the sequence.

P-SEA three-state annotation labels each residue as helix, strand, or coil based purely on the geometry of the Cα trace. It serves as a fallback when the full backbone (and thus DSSP) is unavailable.

The φ/ψ torsion pair specifies the backbone conformation at each residue. φ rotates about the N–Cα bond, ψ about the Cα–C bond. Steric clashes forbid most of the (φ, ψ) plane — the allowed regions (α-helix basin, β-sheet basin, left-handed helix) are the Ramachandran-allowed regions.

— Global shape and packing —

The geometric summary reports three shape descriptors. Rg (radius of gyration) measures how spread out the Cα atoms are about their centre of mass; compact globular proteins have small Rg, elongated or unfolded ones large. Cα contacts (<8 Å, |i−j|>4) count long-range residue pairs in spatial proximity — high for tightly packed folds, near zero for rods or random coil. The bounding-box extents give the protein's footprint along x, y, z in Å.

Solvent-accessible surface area (SASA) is the area in Å² traced out by the centre of a 1.4 Å probe sphere (a water molecule) rolled over the protein's van der Waals surface (Shrake–Rupley / Lee–Richards construction). Buried residues have near-zero SASA; fully exposed residues can exceed 200 Å². The total SASA scales roughly with the number of surface residues.

The contact map is a binary N×N matrix image: pixel (i, j) is dark where Cα_i and Cα_j are within 8 Å and |i−j|>4. Because the |i−j|>4 filter removes local helical contacts, off-diagonal stripes parallel to the main diagonal indicate parallel β-sheets; stripes perpendicular to it indicate antiparallel β-sheets. The Ramachandran plot scatters every residue's (φ, ψ) pair against the sterically allowed regions. The PAE heatmap renders the predicted-aligned-error matrix.

— Structural neighborhood —

3Di is Foldseek's structural alphabet. Each residue is assigned one of twenty discrete states based on how its Cα sits relative to its spatial (not sequential) neighbors. Aligning 3Di strings finds structural homologs roughly as well as full 3D superposition, but orders of magnitude faster.

Nearest PDB neighbors are the top structural matches found by Foldseek when searching this structure against the entire Protein Data Bank. Each hit reports a TM-score (0 to 1; >0.5 almost always implies the same fold) and an E-value. These are *structural* homologs — they may share no detectable sequence similarity.

— Confidence and disorder —

For AlphaFold models, the B-factor field carries pLDDT — the model's own estimate of local accuracy on a 0–100 scale. Regions with pLDDT<50 should be treated as essentially unmodeled; they often correspond to intrinsically disordered segments.

Crystallographic B-factors measure how much each atom's electron density is smeared out, in Å². They rise in mobile loops and surface residues and fall in the buried interior. In AlphaFold models this column is repurposed to hold pLDDT instead.

Predicted aligned error is AlphaFold's pairwise confidence. Unlike pLDDT (per-residue), PAE is per-residue-pair and captures whether two parts of the structure are correctly placed relative to each other. Units are ångströms of expected positional error.